Protein AF-0000000085121914 (afdb_homodimer)

Solvent-accessible surface area (backbone atoms only — not comparable to full-atom values): 14070 Å² total; per-residue (Å²): 110,57,73,64,57,52,55,42,48,53,48,39,57,72,71,47,41,54,69,49,78,53,89,42,35,40,34,46,55,70,92,31,43,38,36,38,38,76,53,96,92,26,38,31,42,33,31,41,25,73,42,81,27,48,84,48,43,57,88,44,39,66,60,48,35,48,44,48,36,57,42,38,53,55,57,24,54,39,69,50,50,63,48,77,46,70,44,59,88,44,72,73,55,22,27,42,35,42,29,31,45,32,96,41,62,68,56,47,41,51,43,48,47,56,41,52,65,55,39,43,78,79,48,53,50,77,72,74,72,76,122,109,57,72,65,56,52,55,42,48,53,48,39,57,71,70,46,42,54,69,49,78,54,89,42,34,41,34,45,55,71,90,32,42,37,37,39,38,76,52,95,92,26,36,32,41,35,32,42,27,73,42,81,27,48,86,47,44,59,88,44,38,67,59,48,34,48,45,46,37,54,43,37,53,55,56,24,53,38,70,49,52,63,47,78,45,69,43,60,87,45,70,74,55,22,27,40,36,42,28,31,42,33,94,42,62,68,57,46,41,52,44,48,46,58,39,52,66,56,40,44,79,76,47,51,47,76,76,64,79,74,122

Secondary structure (DSSP, 8-state):
--HHHHHHHHHHHHHT-EEEESSSEEEEETTEEEEEEEETTEEEEEEEEEPP-TT--GGGHHHHHHHHHHHHHHHHHS-SEEEEEEE-SSTTS-EEEEEEEES-HHHHHHHHHHHHHHHTTTS--------/--HHHHHHHHHHHHHT-EEEESSSEEEEETTEEEEEEEETTEEEEEEEEEPP-TT--GGGHHHHHHHHHHHHHHHHHS-SEEEEEEE-SSTTS-EEEEEEEES-HHHHHHHHHHHHHHHTTTS---S----

Radius of gyration: 20.47 Å; Cα contacts (8 Å, |Δi|>4): 492; chains: 2; bounding box: 42×64×43 Å

Sequence (262 aa):
MSAWLKKLRDVVEEVGYSYEAEETMRIHIGDIIVEVGVEDGKYAVTVSVPLPGSGATDEEVDYYARLYEQGLRVLLGLGGDVKYEVDTSLPDYPSLHMTRLYDDADKLVEDMSRLLRKLVEVIPPSGGVEGMSAWLKKLRDVVEEVGYSYEAEETMRIHIGDIIVEVGVEDGKYAVTVSVPLPGSGATDEEVDYYARLYEQGLRVLLGLGGDVKYEVDTSLPDYPSLHMTRLYDDADKLVEDMSRLLRKLVEVIPPSGGVEG

Organism: Pyrolobus fumarii (strain DSM 11204 / 1A) (NCBI:txid694429)

pLDDT: mean 93.98, std 11.2, range [24.31, 98.75]

Structure (mmCIF, N/CA/C/O backbone):
data_AF-0000000085121914-model_v1
#
loop_
_entity.id
_entity.type
_entity.pdbx_description
1 polymer 'Uncharacterized protein'
#
loop_
_atom_site.group_PDB
_atom_site.id
_atom_site.type_symbol
_atom_site.label_atom_id
_atom_site.label_alt_id
_atom_site.label_comp_id
_atom_site.label_asym_id
_atom_site.label_entity_id
_atom_site.label_seq_id
_atom_site.pdbx_PDB_ins_code
_atom_site.Cartn_x
_atom_site.Cartn_y
_atom_site.Cartn_z
_atom_site.occupancy
_atom_site.B_iso_or_equiv
_atom_site.auth_seq_id
_atom_site.auth_comp_id
_atom_site.auth_asym_id
_atom_site.auth_atom_id
_atom_site.pdbx_PDB_model_num
ATOM 1 N N . MET A 1 1 ? -12.805 23.797 17.703 1 88.75 1 MET A N 1
ATOM 2 C CA . MET A 1 1 ? -11.531 23.547 17.031 1 88.75 1 MET A CA 1
ATOM 3 C C . MET A 1 1 ? -10.375 24.141 17.828 1 88.75 1 MET A C 1
ATOM 5 O O . MET A 1 1 ? -10.469 25.266 18.312 1 88.75 1 MET A O 1
ATOM 9 N N . SER A 1 2 ? -9.32 23.281 18.016 1 93.12 2 SER A N 1
ATOM 10 C CA . SER A 1 2 ? -8.156 23.719 18.797 1 93.12 2 SER A CA 1
ATOM 11 C C . SER A 1 2 ? -7.355 24.766 18.031 1 93.12 2 SER A C 1
ATOM 13 O O . SER A 1 2 ? -7.531 24.953 16.828 1 93.12 2 SER A O 1
ATOM 15 N N . ALA A 1 3 ? -6.52 25.484 18.734 1 95.25 3 ALA A N 1
ATOM 16 C CA . ALA A 1 3 ? -5.75 26.578 18.141 1 95.25 3 ALA A CA 1
ATOM 17 C C . ALA A 1 3 ? -4.809 26.062 17.062 1 95.25 3 ALA A C 1
ATOM 19 O O . ALA A 1 3 ? -4.645 26.703 16.016 1 95.25 3 ALA A O 1
ATOM 20 N N . TRP A 1 4 ? -4.18 24.938 17.359 1 96.06 4 TRP A N 1
ATOM 21 C CA . TRP A 1 4 ? -3.223 24.422 16.391 1 96.06 4 TRP A CA 1
ATOM 22 C C . TRP A 1 4 ? -3.932 23.938 15.125 1 96.06 4 TRP A C 1
ATOM 24 O O . TRP A 1 4 ? -3.434 24.125 14.016 1 96.06 4 TRP A O 1
ATOM 34 N N . LEU A 1 5 ? -5.145 23.359 15.133 1 97.06 5 LEU A N 1
ATOM 35 C CA . LEU A 1 5 ? -5.922 22.953 13.977 1 97.06 5 LEU A CA 1
ATOM 36 C C . LEU A 1 5 ? -6.355 24.156 13.148 1 97.06 5 LEU A C 1
ATOM 38 O O . LEU A 1 5 ? -6.438 24.094 11.922 1 97.06 5 LEU A O 1
ATOM 42 N N . LYS A 1 6 ? -6.68 25.281 13.828 1 96.94 6 LYS A N 1
ATOM 43 C CA . LYS A 1 6 ? -7.031 26.5 13.133 1 96.94 6 LYS A CA 1
ATOM 44 C C . LYS A 1 6 ? -5.867 27 12.281 1 96.94 6 LYS A C 1
ATOM 46 O O . LYS A 1 6 ? -6.062 27.453 11.148 1 96.94 6 LYS A O 1
ATOM 51 N N . LYS A 1 7 ? -4.66 26.922 12.883 1 97.38 7 LYS A N 1
ATOM 52 C CA . LYS A 1 7 ? -3.471 27.297 12.125 1 97.38 7 LYS A CA 1
ATOM 53 C C . LYS A 1 7 ? -3.326 26.438 10.867 1 97.38 7 LYS A C 1
ATOM 55 O O . LYS A 1 7 ? -3.014 26.953 9.797 1 97.38 7 LYS A O 1
ATOM 60 N N . LEU A 1 8 ? -3.508 25.141 11.023 1 97.81 8 LEU A N 1
ATOM 61 C CA . LEU A 1 8 ? -3.41 24.25 9.875 1 97.81 8 LEU A CA 1
ATOM 62 C C . LEU A 1 8 ? -4.488 24.547 8.844 1 97.81 8 LEU A C 1
ATOM 64 O O . LEU A 1 8 ? -4.227 24.531 7.645 1 97.81 8 LEU A O 1
ATOM 68 N N . ARG A 1 9 ? -5.703 24.797 9.297 1 97.44 9 ARG A N 1
ATOM 69 C CA . ARG A 1 9 ? -6.809 25.156 8.422 1 97.44 9 ARG A CA 1
ATOM 70 C C . ARG A 1 9 ? -6.441 26.344 7.543 1 97.44 9 ARG A C 1
ATOM 72 O O . ARG A 1 9 ? -6.719 26.359 6.34 1 97.44 9 ARG A O 1
ATOM 79 N N . ASP A 1 10 ? -5.828 27.359 8.086 1 97.38 10 ASP A N 1
ATOM 80 C CA . ASP A 1 10 ? -5.426 28.547 7.344 1 97.38 10 ASP A CA 1
ATOM 81 C C . ASP A 1 10 ? -4.477 28.188 6.203 1 97.38 10 ASP A C 1
ATOM 83 O O . ASP A 1 10 ? -4.566 28.734 5.109 1 97.38 10 ASP A O 1
ATOM 87 N N . VAL A 1 11 ? -3.57 27.25 6.488 1 97.5 11 VAL A N 1
ATOM 88 C CA . VAL A 1 11 ? -2.615 26.812 5.477 1 97.5 11 VAL A CA 1
ATOM 89 C C . VAL A 1 11 ? -3.346 26.047 4.371 1 97.5 11 VAL A C 1
ATOM 91 O O . VAL A 1 11 ? -3.078 26.25 3.186 1 97.5 11 VAL A O 1
ATOM 94 N N . VAL A 1 12 ? -4.281 25.125 4.762 1 97.94 12 VAL A N 1
ATOM 95 C CA . VAL A 1 12 ? -5.039 24.328 3.803 1 97.94 12 VAL A CA 1
ATOM 96 C C . VAL A 1 12 ? -5.852 25.25 2.895 1 97.94 12 VAL A C 1
ATOM 98 O O . VAL A 1 12 ? -5.91 25.031 1.681 1 97.94 12 VAL A O 1
ATOM 101 N N . GLU A 1 13 ? -6.422 26.312 3.449 1 96.56 13 GLU A N 1
ATOM 102 C CA . GLU A 1 13 ? -7.191 27.297 2.689 1 96.56 13 GLU A CA 1
ATOM 103 C C . GLU A 1 13 ? -6.293 28.078 1.735 1 96.56 13 GLU A C 1
ATOM 105 O O . GLU A 1 13 ? -6.668 28.328 0.589 1 96.56 13 GLU A O 1
ATOM 110 N N . GLU A 1 14 ? -5.184 28.438 2.236 1 96.69 14 GLU A N 1
ATOM 111 C CA . GLU A 1 14 ? -4.223 29.172 1.432 1 96.69 14 GLU A CA 1
ATOM 112 C C . GLU A 1 14 ? -3.828 28.391 0.18 1 96.69 14 GLU A C 1
ATOM 114 O O . GLU A 1 14 ? -3.777 28.953 -0.916 1 96.69 14 GLU A O 1
ATOM 119 N N . VAL A 1 15 ? -3.568 27.094 0.344 1 96.62 15 VAL A N 1
ATOM 120 C CA . VAL A 1 15 ? -3.035 26.312 -0.769 1 96.62 15 VAL A CA 1
ATOM 121 C C . VAL A 1 15 ? -4.184 25.797 -1.631 1 96.62 15 VAL A C 1
ATOM 123 O O . VAL A 1 15 ? -3.971 25.359 -2.768 1 96.62 15 VAL A O 1
ATOM 126 N N . GLY A 1 16 ? -5.449 25.656 -1.107 1 96.56 16 GLY A N 1
ATOM 127 C CA . GLY A 1 16 ? -6.625 25.469 -1.943 1 96.56 16 GLY A CA 1
ATOM 128 C C . GLY A 1 16 ? -7.164 24.047 -1.892 1 96.56 16 GLY A C 1
ATOM 129 O O . GLY A 1 16 ? -8 23.672 -2.713 1 96.56 16 GLY A O 1
ATOM 130 N N . TYR A 1 17 ? -6.699 23.25 -0.971 1 97.25 17 TYR A N 1
ATOM 131 C CA . TYR A 1 17 ? -7.266 21.906 -0.823 1 97.25 17 TYR A CA 1
ATOM 132 C C . TYR A 1 17 ? -8.609 21.969 -0.114 1 97.25 17 TYR A C 1
ATOM 134 O O . TYR A 1 17 ? -8.836 22.828 0.739 1 97.25 17 TYR A O 1
ATOM 142 N N . SER A 1 18 ? -9.461 21.047 -0.523 1 97.06 18 SER A N 1
ATOM 143 C CA . SER A 1 18 ? -10.727 20.891 0.182 1 97.06 18 SER A CA 1
ATOM 144 C C . SER A 1 18 ? -10.531 20.203 1.527 1 97.06 18 SER A C 1
ATOM 146 O O . SER A 1 18 ? -9.656 19.344 1.668 1 97.06 18 SER A O 1
ATOM 148 N N . TYR A 1 19 ? -11.375 20.594 2.498 1 97.19 19 TYR A N 1
ATOM 149 C CA . TYR A 1 19 ? -11.242 19.984 3.818 1 97.19 19 TYR A CA 1
ATOM 150 C C . TYR A 1 19 ? -12.562 20.047 4.586 1 97.19 19 TYR A C 1
ATOM 152 O O . TYR A 1 19 ? -13.469 20.781 4.203 1 97.19 19 TYR A O 1
ATOM 160 N N . GLU A 1 20 ? -12.68 19.219 5.496 1 96.88 20 GLU A N 1
ATOM 161 C CA . GLU A 1 20 ? -13.68 19.25 6.559 1 96.88 20 GLU A CA 1
ATOM 162 C C . GLU A 1 20 ? -13.023 19.297 7.934 1 96.88 20 GLU A C 1
ATOM 164 O O . GLU A 1 20 ? -12.109 18.516 8.219 1 96.88 20 GLU A O 1
ATOM 169 N N . ALA A 1 21 ? -13.453 20.281 8.773 1 92.31 21 ALA A N 1
ATOM 170 C CA . ALA A 1 21 ? -12.773 20.469 10.055 1 92.31 21 ALA A CA 1
ATOM 171 C C . ALA A 1 21 ? -13.773 20.625 11.195 1 92.31 21 ALA A C 1
ATOM 173 O O . ALA A 1 21 ? -14.734 21.391 11.078 1 92.31 21 ALA A O 1
ATOM 174 N N . GLU A 1 22 ? -13.633 19.828 12.219 1 92 22 GLU A N 1
ATOM 175 C CA . GLU A 1 22 ? -14.281 19.938 13.523 1 92 22 GLU A CA 1
ATOM 176 C C . GLU A 1 22 ? -13.305 19.641 14.656 1 92 22 GLU A C 1
ATOM 178 O O . GLU A 1 22 ? -12.289 20.328 14.805 1 92 22 GLU A O 1
ATOM 183 N N . GLU A 1 23 ? -13.445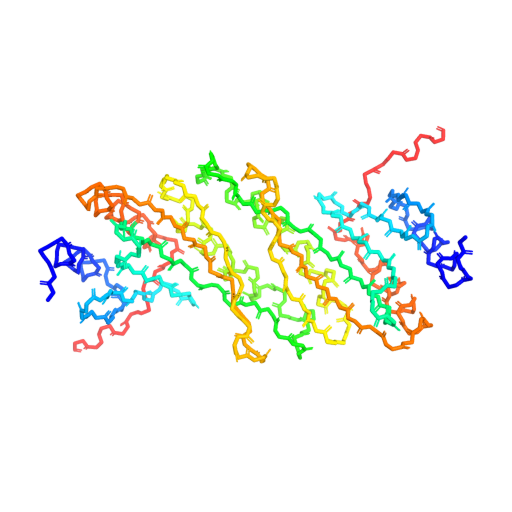 18.484 15.289 1 91.5 23 GLU A N 1
ATOM 184 C CA . GLU A 1 23 ? -12.453 18.094 16.281 1 91.5 23 GLU A CA 1
ATOM 185 C C . GLU A 1 23 ? -11.211 17.5 15.609 1 91.5 23 GLU A C 1
ATOM 187 O O . GLU A 1 23 ? -10.117 17.516 16.188 1 91.5 23 GLU A O 1
ATOM 192 N N . THR A 1 24 ? -11.398 16.984 14.461 1 95.5 24 THR A N 1
ATOM 193 C CA . THR A 1 24 ? -10.352 16.547 13.539 1 95.5 24 THR A CA 1
ATOM 194 C C . THR A 1 24 ? -10.508 17.219 12.188 1 95.5 24 THR A C 1
ATOM 196 O O . THR A 1 24 ? -11.539 17.844 11.898 1 95.5 24 THR A O 1
ATOM 199 N N . MET A 1 25 ? -9.422 17.25 11.445 1 97.69 25 MET A N 1
ATOM 200 C CA . MET A 1 25 ? -9.484 17.812 10.102 1 97.69 25 MET A CA 1
ATOM 201 C C . MET A 1 25 ? -9.227 16.734 9.055 1 97.69 25 MET A C 1
ATOM 203 O O . MET A 1 25 ? -8.281 15.945 9.18 1 97.69 25 MET A O 1
ATOM 207 N N . ARG A 1 26 ? -10.125 16.625 8.078 1 98.12 26 ARG A N 1
ATOM 208 C CA . ARG A 1 26 ? -9.969 15.75 6.922 1 98.12 26 ARG A CA 1
ATOM 209 C C . ARG A 1 26 ? -9.672 16.562 5.664 1 98.12 26 ARG A C 1
ATOM 211 O O . ARG A 1 26 ? -10.477 17.406 5.258 1 98.12 26 ARG A O 1
ATOM 218 N N . ILE A 1 27 ? -8.5 16.359 5.105 1 98.12 27 ILE A N 1
ATOM 219 C CA . ILE A 1 27 ? -8.047 17.109 3.932 1 98.12 27 ILE A CA 1
ATOM 220 C C . ILE A 1 27 ? -8.07 16.188 2.707 1 98.12 27 ILE A C 1
ATOM 222 O O . ILE A 1 27 ? -7.566 15.07 2.748 1 98.12 27 ILE A O 1
ATOM 226 N N . HIS A 1 28 ? -8.672 16.594 1.605 1 97.56 28 HIS A N 1
ATOM 227 C CA . HIS A 1 28 ? -8.656 15.875 0.338 1 97.56 28 HIS A CA 1
ATOM 228 C C . HIS A 1 28 ? -7.441 16.25 -0.499 1 97.56 28 HIS A C 1
ATOM 230 O O . HIS A 1 28 ? -7.332 17.391 -0.954 1 97.56 28 HIS A O 1
ATOM 236 N N . ILE A 1 29 ? -6.562 15.375 -0.65 1 96.81 29 ILE A N 1
ATOM 237 C CA . ILE A 1 29 ? -5.375 15.578 -1.475 1 96.81 29 ILE A CA 1
ATOM 238 C C . ILE A 1 29 ? -5.398 14.625 -2.666 1 96.81 29 ILE A C 1
ATOM 240 O O . ILE A 1 29 ? -5.086 13.438 -2.525 1 96.81 29 ILE A O 1
ATOM 244 N N . GLY A 1 30 ? -5.691 15.172 -3.836 1 93.44 30 GLY A N 1
ATOM 245 C CA . GLY A 1 30 ? -5.938 14.258 -4.941 1 93.44 30 GLY A CA 1
ATOM 246 C C . GLY A 1 30 ? -7.039 13.258 -4.656 1 93.44 30 GLY A C 1
ATOM 247 O O . GLY A 1 30 ? -8.148 13.641 -4.285 1 93.44 30 GLY A O 1
ATOM 248 N N . ASP A 1 31 ? -6.742 12.016 -4.672 1 92.25 31 ASP A N 1
ATOM 249 C CA . ASP A 1 31 ? -7.738 10.961 -4.496 1 92.25 31 ASP A CA 1
ATOM 250 C C . ASP A 1 31 ? -7.605 10.305 -3.125 1 92.25 31 ASP A C 1
ATOM 252 O O . ASP A 1 31 ? -8.258 9.297 -2.85 1 92.25 31 ASP A O 1
ATOM 256 N N . ILE A 1 32 ? -6.719 10.922 -2.287 1 96.75 32 ILE A N 1
ATOM 257 C CA . ILE A 1 32 ? -6.547 10.344 -0.959 1 96.75 32 ILE A CA 1
ATOM 258 C C . ILE A 1 32 ? -7.07 11.312 0.099 1 96.75 32 ILE A C 1
ATOM 260 O O . ILE A 1 32 ? -7.316 12.484 -0.194 1 96.75 32 ILE A O 1
ATOM 264 N N . ILE A 1 33 ? -7.238 10.758 1.278 1 97.81 33 ILE A N 1
ATOM 265 C CA . ILE A 1 33 ? -7.699 11.547 2.416 1 97.81 33 ILE A CA 1
ATOM 266 C C . ILE A 1 33 ? -6.621 11.57 3.496 1 97.81 33 ILE A C 1
ATOM 268 O O . ILE A 1 33 ? -6.027 10.539 3.818 1 97.81 33 ILE A O 1
ATOM 272 N N . VAL A 1 34 ? -6.336 12.758 3.984 1 98.62 34 VAL A N 1
ATOM 273 C CA . VAL A 1 34 ? -5.418 12.953 5.102 1 98.62 34 VAL A CA 1
ATOM 274 C C . VAL A 1 34 ? -6.176 13.484 6.312 1 98.62 34 VAL A C 1
ATOM 276 O O . VAL A 1 34 ? -6.816 14.539 6.242 1 98.62 34 VAL A O 1
ATOM 279 N N . GLU A 1 35 ? -6.133 12.742 7.34 1 98.44 35 GLU A N 1
ATOM 280 C CA . GLU A 1 35 ? -6.805 13.141 8.578 1 98.44 35 GLU A CA 1
ATOM 281 C C . GLU A 1 35 ? -5.793 13.586 9.633 1 98.44 35 GLU A C 1
ATOM 283 O O . GLU A 1 35 ? -4.797 12.898 9.867 1 98.44 35 GLU A O 1
ATOM 288 N N . VAL A 1 36 ? -6.062 14.703 10.203 1 98.44 36 VAL A N 1
ATOM 289 C CA . VAL A 1 36 ? -5.184 15.266 11.219 1 98.44 36 VAL A CA 1
ATOM 290 C C . VAL A 1 36 ? -5.953 15.438 12.531 1 98.44 36 VAL A C 1
ATOM 292 O O . VAL A 1 36 ? -7.043 16.016 12.547 1 98.44 36 VAL A O 1
ATOM 295 N N . GLY A 1 37 ? -5.422 14.883 13.562 1 97.5 37 GLY A N 1
ATOM 296 C CA . GLY A 1 37 ? -6.074 14.992 14.859 1 97.5 37 GLY A CA 1
ATOM 297 C C . GLY A 1 37 ? -5.23 14.453 16 1 97.5 37 GLY A C 1
ATOM 298 O O . GLY A 1 37 ? -4 14.484 15.938 1 97.5 37 GLY A O 1
ATOM 299 N N . VAL A 1 38 ? -5.879 14.148 17.062 1 96.88 38 VAL A N 1
ATOM 300 C CA . VAL A 1 38 ? -5.223 13.586 18.25 1 96.88 38 VAL A CA 1
ATOM 301 C C . VAL A 1 38 ? -5.605 12.117 18.406 1 96.88 38 VAL A C 1
ATOM 303 O O . VAL A 1 38 ? -6.785 11.758 18.312 1 96.88 38 VAL A O 1
ATOM 306 N N . GLU A 1 39 ? -4.613 11.281 18.484 1 92.44 39 GLU A N 1
ATOM 307 C CA . GLU A 1 39 ? -4.801 9.852 18.719 1 92.44 39 GLU A CA 1
ATOM 308 C C . GLU A 1 39 ? -3.967 9.375 19.906 1 92.44 39 GLU A C 1
ATOM 310 O O . GLU A 1 39 ? -2.74 9.5 19.891 1 92.44 39 GLU A O 1
ATOM 315 N N . ASP A 1 40 ? -4.637 8.828 20.938 1 91.44 40 ASP A N 1
ATOM 316 C CA . ASP A 1 40 ? -3.986 8.273 22.125 1 91.44 40 ASP A CA 1
ATOM 317 C C . ASP A 1 40 ? -3.016 9.273 22.734 1 91.44 40 ASP A C 1
ATOM 319 O O . ASP A 1 40 ? -1.868 8.93 23.031 1 91.44 40 ASP A O 1
ATOM 323 N N . GLY A 1 41 ? -3.389 10.516 22.797 1 92.69 41 GLY A N 1
ATOM 324 C CA . GLY A 1 41 ? -2.629 11.555 23.469 1 92.69 41 GLY A CA 1
ATOM 325 C C . GLY A 1 41 ? -1.548 12.164 22.594 1 92.69 41 GLY A C 1
ATOM 326 O O . GLY A 1 41 ? -0.836 13.078 23.016 1 92.69 41 GLY A O 1
ATOM 327 N N . LYS A 1 42 ? -1.376 11.656 21.406 1 96.12 42 LYS A N 1
ATOM 328 C CA . LYS A 1 42 ? -0.409 12.195 20.453 1 96.12 42 LYS A CA 1
ATOM 329 C C . LYS A 1 42 ? -1.111 12.859 19.281 1 96.12 42 LYS A C 1
ATOM 331 O O . LYS A 1 42 ? -2.305 12.641 19.047 1 96.12 42 LYS A O 1
ATOM 336 N N . TYR A 1 43 ? -0.394 13.734 18.641 1 97.12 43 TYR A N 1
ATOM 337 C CA . TYR A 1 43 ? -0.893 14.312 17.406 1 97.12 43 TYR A CA 1
ATOM 338 C C . TYR A 1 43 ? -0.592 13.398 16.219 1 97.12 43 TYR A C 1
ATOM 340 O O . TYR A 1 43 ? 0.489 12.812 16.141 1 97.12 43 TYR A O 1
ATOM 348 N N . ALA A 1 44 ? -1.6 13.195 15.398 1 97.81 44 ALA A N 1
ATOM 349 C CA . ALA A 1 44 ? -1.491 12.172 14.359 1 97.81 44 ALA A CA 1
ATOM 350 C C . ALA A 1 44 ? -1.888 12.734 13 1 97.81 44 ALA A C 1
ATOM 352 O O . ALA A 1 44 ? -2.852 13.492 12.891 1 97.81 44 ALA A O 1
ATOM 353 N N . VAL A 1 45 ? -1.13 12.43 12.031 1 98.5 45 VAL A N 1
ATOM 354 C CA . VAL A 1 45 ? -1.49 12.594 10.633 1 98.5 45 VAL A CA 1
ATOM 355 C C . VAL A 1 45 ? -1.685 11.227 9.977 1 98.5 45 VAL A C 1
ATOM 357 O O . VAL A 1 45 ? -0.725 10.469 9.812 1 98.5 45 VAL A O 1
ATOM 360 N N . THR A 1 46 ? -2.914 10.906 9.617 1 98.56 46 THR A N 1
ATOM 361 C CA . THR A 1 46 ? -3.23 9.609 9.039 1 98.56 46 THR A CA 1
ATOM 362 C C . THR A 1 46 ? -3.586 9.742 7.562 1 98.56 46 THR A C 1
ATOM 364 O O . THR A 1 46 ? -4.523 10.461 7.211 1 98.56 46 THR A O 1
ATOM 367 N N . VAL A 1 47 ? -2.811 9.125 6.727 1 98.62 47 VAL A N 1
ATOM 368 C CA . VAL A 1 47 ? -3.092 9.039 5.297 1 98.62 47 VAL A CA 1
ATOM 369 C C . VAL A 1 47 ? -3.889 7.77 5 1 98.62 47 VAL A C 1
ATOM 371 O O . VAL A 1 47 ? -3.463 6.668 5.352 1 98.62 47 VAL A O 1
ATOM 374 N N . SER A 1 48 ? -5.02 7.891 4.418 1 98.31 48 SER A N 1
ATOM 375 C CA . SER A 1 48 ? -5.84 6.758 4.008 1 98.31 48 SER A CA 1
ATOM 376 C C . SER A 1 48 ? -5.723 6.508 2.508 1 98.31 48 SER A C 1
ATOM 378 O O . SER A 1 48 ? -6.102 7.359 1.699 1 98.31 48 SER A O 1
ATOM 380 N N . VAL A 1 49 ? -5.215 5.379 2.191 1 98.25 49 VAL A N 1
ATOM 381 C CA . VAL A 1 49 ? -5.02 4.992 0.798 1 98.25 49 VAL A CA 1
ATOM 382 C C . VAL A 1 49 ? -5.93 3.811 0.459 1 98.25 49 VAL A C 1
ATOM 384 O O . VAL A 1 49 ? -5.828 2.744 1.071 1 98.25 49 VAL A O 1
ATOM 387 N N . PRO A 1 50 ? -6.828 4.008 -0.52 1 97.75 50 PRO A N 1
ATOM 388 C CA . PRO A 1 50 ? -7.652 2.873 -0.947 1 97.75 50 PRO A CA 1
ATOM 389 C C . PRO A 1 50 ? -6.816 1.716 -1.493 1 97.75 50 PRO A C 1
ATOM 391 O O . PRO A 1 50 ? -5.844 1.938 -2.217 1 97.75 50 PRO A O 1
ATOM 394 N N . LEU A 1 51 ? -7.152 0.558 -1.068 1 97.94 51 LEU A N 1
ATOM 395 C CA . LEU A 1 51 ? -6.578 -0.681 -1.582 1 97.94 51 LEU A CA 1
ATOM 396 C C . LEU A 1 51 ? -7.547 -1.374 -2.535 1 97.94 51 LEU A C 1
ATOM 398 O O . LEU A 1 51 ? -8.758 -1.158 -2.463 1 97.94 51 LEU A O 1
ATOM 402 N N . PRO A 1 52 ? -7.012 -2.189 -3.443 1 97.06 52 PRO A N 1
ATOM 403 C CA . PRO A 1 52 ? -7.91 -2.916 -4.344 1 97.06 52 PRO A CA 1
ATOM 404 C C . PRO A 1 52 ? -8.844 -3.875 -3.605 1 97.06 52 PRO A C 1
ATOM 406 O O . PRO A 1 52 ? -8.406 -4.578 -2.689 1 97.06 52 PRO A O 1
ATOM 409 N N . GLY A 1 53 ? -10.102 -3.783 -3.996 1 95.38 53 GLY A N 1
ATOM 410 C CA . GLY A 1 53 ? -11.023 -4.809 -3.535 1 95.38 53 GLY A CA 1
ATOM 411 C C . GLY A 1 53 ? -10.961 -6.082 -4.355 1 95.38 53 GLY A C 1
ATOM 412 O O . GLY A 1 53 ? -10.164 -6.184 -5.289 1 95.38 53 GLY A O 1
ATOM 413 N N . SER A 1 54 ? -11.766 -7.047 -4.051 1 93.19 54 SER A N 1
ATOM 414 C CA . SER A 1 54 ? -11.727 -8.359 -4.688 1 93.19 54 SER A CA 1
ATOM 415 C C . SER A 1 54 ? -12.094 -8.273 -6.164 1 93.19 54 SER A C 1
ATOM 417 O O . SER A 1 54 ? -11.688 -9.117 -6.961 1 93.19 54 SER A O 1
ATOM 419 N N . GLY A 1 55 ? -12.859 -7.242 -6.52 1 93.25 55 GLY A N 1
ATOM 420 C CA . GLY A 1 55 ? -13.297 -7.098 -7.898 1 93.25 55 GLY A CA 1
ATOM 421 C C . GLY A 1 55 ? -12.312 -6.336 -8.758 1 93.25 55 GLY A C 1
ATOM 422 O O . GLY A 1 55 ? -12.5 -6.219 -9.977 1 93.25 55 GLY A O 1
ATOM 423 N N . ALA A 1 56 ? -11.219 -5.863 -8.219 1 94.69 56 ALA A N 1
ATOM 424 C CA . ALA A 1 56 ? -10.242 -5.074 -8.969 1 94.69 56 ALA A CA 1
ATOM 425 C C . ALA A 1 56 ? -9.453 -5.953 -9.93 1 94.69 56 ALA A C 1
ATOM 427 O O . ALA A 1 56 ? -9.188 -7.121 -9.641 1 94.69 56 ALA A O 1
ATOM 428 N N . THR A 1 57 ? -9.055 -5.371 -11.102 1 94.62 57 THR A N 1
ATOM 429 C CA . THR A 1 57 ? -8.352 -6.117 -12.133 1 94.62 57 THR A CA 1
ATOM 430 C C . THR A 1 57 ? -7.02 -5.449 -12.469 1 94.62 57 THR A C 1
ATOM 432 O O . THR A 1 57 ? -6.699 -4.387 -11.93 1 94.62 57 THR A O 1
ATOM 435 N N . ASP A 1 58 ? -6.316 -6.102 -13.391 1 94.62 58 ASP A N 1
ATOM 436 C CA . ASP A 1 58 ? -5 -5.598 -13.773 1 94.62 58 ASP A CA 1
ATOM 437 C C . ASP A 1 58 ? -5.117 -4.262 -14.508 1 94.62 58 ASP A C 1
ATOM 439 O O . ASP A 1 58 ? -4.145 -3.508 -14.594 1 94.62 58 ASP A O 1
ATOM 443 N N . GLU A 1 59 ? -6.32 -3.889 -14.961 1 96.38 59 GLU A N 1
ATOM 444 C CA . GLU A 1 59 ? -6.531 -2.609 -15.633 1 96.38 59 GLU A CA 1
ATOM 445 C C . GLU A 1 59 ? -6.449 -1.448 -14.641 1 96.38 59 GLU A C 1
ATOM 447 O O . GLU A 1 59 ? -6.301 -0.292 -15.047 1 96.38 59 GLU A O 1
ATOM 452 N N . GLU A 1 60 ? -6.496 -1.807 -13.391 1 97.19 60 GLU A N 1
ATOM 453 C CA . GLU A 1 60 ? -6.578 -0.763 -12.375 1 97.19 60 GLU A CA 1
ATOM 454 C C . GLU A 1 60 ? -5.246 -0.589 -11.648 1 97.19 60 GLU A C 1
ATOM 456 O O . GLU A 1 60 ? -5.148 0.179 -10.695 1 97.19 60 GLU A O 1
ATOM 461 N N . VAL A 1 61 ? -4.18 -1.172 -12.125 1 97.94 61 VAL A N 1
ATOM 462 C CA . VAL A 1 61 ? -2.869 -1.128 -11.484 1 97.94 61 VAL A CA 1
ATOM 463 C C . VAL A 1 61 ? -2.404 0.321 -11.359 1 97.94 61 VAL A C 1
ATOM 465 O O . VAL A 1 61 ? -2.023 0.764 -10.273 1 97.94 61 VAL A O 1
ATOM 468 N N . ASP A 1 62 ? -2.502 1.064 -12.469 1 97.5 62 ASP A N 1
ATOM 469 C CA . ASP A 1 62 ? -2 2.434 -12.477 1 97.5 62 ASP A CA 1
ATOM 470 C C . ASP A 1 62 ? -2.781 3.312 -11.5 1 97.5 62 ASP A C 1
ATOM 472 O O . ASP A 1 62 ? -2.209 4.195 -10.859 1 97.5 62 ASP A O 1
ATOM 476 N N . TYR A 1 63 ? -4.086 3.051 -11.461 1 97.81 63 TYR A N 1
ATOM 477 C CA . TYR A 1 63 ? -4.938 3.824 -10.57 1 97.81 63 TYR A CA 1
ATOM 478 C C . TYR A 1 63 ? -4.516 3.648 -9.117 1 97.81 63 TYR A C 1
ATOM 480 O O . TYR A 1 63 ? -4.215 4.625 -8.422 1 97.81 63 TYR A O 1
ATOM 488 N N . TYR A 1 64 ? -4.367 2.461 -8.633 1 98.19 64 TYR A N 1
ATOM 489 C CA . TYR A 1 64 ? -4.039 2.189 -7.238 1 98.19 64 TYR A CA 1
ATOM 490 C C . TYR A 1 64 ? -2.586 2.539 -6.941 1 98.19 64 TYR A C 1
ATOM 492 O O . TYR A 1 64 ? -2.258 2.969 -5.832 1 98.19 64 TYR A O 1
ATOM 500 N N . ALA A 1 65 ? -1.682 2.377 -7.934 1 98.44 65 ALA A N 1
ATOM 501 C CA . ALA A 1 65 ? -0.287 2.777 -7.762 1 98.44 65 ALA A CA 1
ATOM 502 C C . ALA A 1 65 ? -0.172 4.281 -7.539 1 98.44 65 ALA A C 1
ATOM 504 O O . ALA A 1 65 ? 0.599 4.734 -6.688 1 98.44 65 ALA A O 1
ATOM 505 N N . ARG A 1 66 ? -0.958 4.973 -8.258 1 97.81 66 ARG A N 1
ATOM 506 C CA . ARG A 1 66 ? -0.942 6.426 -8.125 1 97.81 66 ARG A CA 1
ATOM 507 C C . ARG A 1 66 ? -1.452 6.859 -6.758 1 97.81 66 ARG A C 1
ATOM 509 O O . ARG A 1 66 ? -0.897 7.773 -6.145 1 97.81 66 ARG A O 1
ATOM 516 N N . LEU A 1 67 ? -2.518 6.258 -6.328 1 98.25 67 LEU A N 1
ATOM 517 C CA . LEU A 1 67 ? -3.061 6.582 -5.016 1 98.25 67 LEU A CA 1
ATOM 518 C C . LEU A 1 67 ? -2.018 6.352 -3.924 1 98.25 67 LEU A C 1
ATOM 520 O O . LEU A 1 67 ? -1.846 7.191 -3.037 1 98.25 67 LEU A O 1
ATOM 524 N N . TYR A 1 68 ? -1.313 5.23 -4 1 98.75 68 TYR A N 1
ATOM 525 C CA . TYR A 1 68 ? -0.292 4.898 -3.012 1 98.75 68 TYR A CA 1
ATOM 526 C C . TYR A 1 68 ? 0.867 5.887 -3.072 1 98.75 68 TYR A C 1
ATOM 528 O O . TYR A 1 68 ? 1.377 6.316 -2.037 1 98.75 68 TYR A O 1
ATOM 536 N N . GLU A 1 69 ? 1.226 6.238 -4.25 1 98.5 69 GLU A N 1
ATOM 537 C CA . GLU A 1 69 ? 2.303 7.211 -4.406 1 98.5 69 GLU A CA 1
ATOM 538 C C . GLU A 1 69 ? 1.931 8.547 -3.775 1 98.5 69 GLU A C 1
ATOM 540 O O . GLU A 1 69 ? 2.758 9.18 -3.117 1 98.5 69 GLU A O 1
ATOM 545 N N . GLN A 1 70 ? 0.71 8.992 -4.031 1 97.75 70 GLN A N 1
ATOM 546 C CA . GLN A 1 70 ? 0.24 10.227 -3.395 1 97.75 70 GLN A CA 1
ATOM 547 C C . GLN A 1 70 ? 0.334 10.125 -1.875 1 97.75 70 GLN A C 1
ATOM 549 O O . GLN A 1 70 ? 0.804 11.055 -1.218 1 97.75 70 GLN A O 1
ATOM 554 N N . GLY A 1 71 ? -0.102 8.977 -1.356 1 98.62 71 GLY A N 1
ATOM 555 C CA . GLY A 1 71 ? -0.016 8.758 0.079 1 98.62 71 GLY A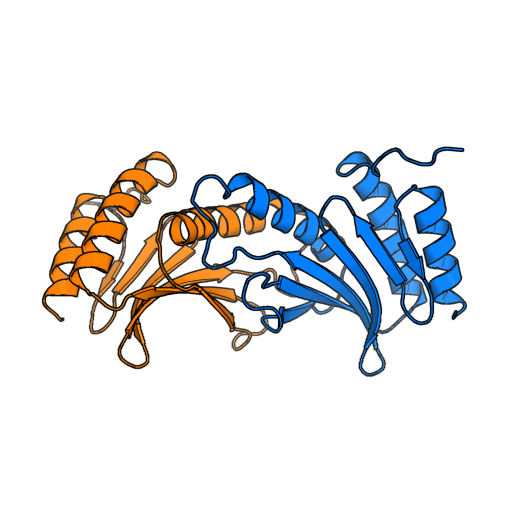 CA 1
ATOM 556 C C . GLY A 1 71 ? 1.407 8.789 0.603 1 98.62 71 GLY A C 1
ATOM 557 O O . GLY A 1 71 ? 1.673 9.367 1.66 1 98.62 71 GLY A O 1
ATOM 558 N N . LEU A 1 72 ? 2.332 8.195 -0.162 1 98.5 72 LEU A N 1
ATOM 559 C CA . LEU A 1 72 ? 3.738 8.156 0.218 1 98.5 72 LEU A CA 1
ATOM 560 C C . LEU A 1 72 ? 4.324 9.562 0.275 1 98.5 72 LEU A C 1
ATOM 562 O O . LEU A 1 72 ? 5.137 9.867 1.15 1 98.5 72 LEU A O 1
ATOM 566 N N . ARG A 1 73 ? 3.916 10.336 -0.669 1 97.94 73 ARG A N 1
ATOM 567 C CA . ARG A 1 73 ? 4.434 11.703 -0.708 1 97.94 73 ARG A CA 1
ATOM 568 C C . ARG A 1 73 ? 4.051 12.469 0.553 1 97.94 73 ARG A C 1
ATOM 570 O O . ARG A 1 73 ? 4.824 13.289 1.043 1 97.94 73 ARG A O 1
ATOM 577 N N . VAL A 1 74 ? 2.854 12.188 1.038 1 98.25 74 VAL A N 1
ATOM 578 C CA . VAL A 1 74 ? 2.434 12.812 2.287 1 98.25 74 VAL A CA 1
ATOM 579 C C . VAL A 1 74 ? 3.201 12.195 3.457 1 98.25 74 VAL A C 1
ATOM 581 O O . VAL A 1 74 ? 3.838 12.914 4.234 1 98.25 74 VAL A O 1
ATOM 584 N N . LEU A 1 75 ? 3.207 10.898 3.525 1 98.31 75 LEU A N 1
ATOM 585 C CA . LEU A 1 75 ? 3.793 10.18 4.652 1 98.31 75 LEU A CA 1
ATOM 586 C C . LEU A 1 75 ? 5.277 10.492 4.785 1 98.31 75 LEU A C 1
ATOM 588 O O . LEU A 1 75 ? 5.746 10.852 5.867 1 98.31 75 LEU A O 1
ATOM 592 N N . LEU A 1 76 ? 5.953 10.422 3.695 1 97.88 76 LEU A N 1
ATOM 593 C CA . LEU A 1 76 ? 7.41 10.5 3.738 1 97.88 76 LEU A CA 1
ATOM 594 C C . LEU A 1 76 ? 7.875 11.953 3.758 1 97.88 76 LEU A C 1
ATOM 596 O O . LEU A 1 76 ? 9.039 12.227 4.047 1 97.88 76 LEU A O 1
ATOM 600 N N . GLY A 1 77 ? 6.953 12.836 3.434 1 97.12 77 GLY A N 1
ATOM 601 C CA . GLY A 1 77 ? 7.25 14.25 3.602 1 97.12 77 GLY A CA 1
ATOM 602 C C . GLY A 1 77 ? 7.223 14.695 5.051 1 97.12 77 GLY A C 1
ATOM 603 O O . GLY A 1 77 ? 7.66 15.805 5.371 1 97.12 77 GLY A O 1
ATOM 604 N N . LEU A 1 78 ? 6.633 13.812 5.801 1 97.06 78 LEU A N 1
ATOM 605 C CA . LEU A 1 78 ? 6.547 14.07 7.234 1 97.06 78 LEU A CA 1
ATOM 606 C C . LEU A 1 78 ? 7.547 13.219 8 1 97.06 78 LEU A C 1
ATOM 608 O O . LEU A 1 78 ? 8.109 12.266 7.453 1 97.06 78 LEU A O 1
ATOM 612 N N . GLY A 1 79 ? 7.844 13.602 9.148 1 87.56 79 GLY A N 1
ATOM 613 C CA . GLY A 1 79 ? 8.742 12.844 10.016 1 87.56 79 GLY A CA 1
ATOM 614 C C . GLY A 1 79 ? 8.023 12.148 11.156 1 87.56 79 GLY A C 1
ATOM 615 O O . GLY A 1 79 ? 6.789 12.133 11.203 1 87.56 79 GLY A O 1
ATOM 616 N N . GLY A 1 80 ? 8.852 11.445 11.922 1 84 80 GLY A N 1
ATOM 617 C CA . GLY A 1 80 ? 8.289 10.82 13.109 1 84 80 GLY A CA 1
ATOM 618 C C . GLY A 1 80 ? 8.039 9.336 12.945 1 84 80 GLY A C 1
ATOM 619 O O . GLY A 1 80 ? 8.352 8.766 11.898 1 84 80 GLY A O 1
ATOM 620 N N . ASP A 1 81 ? 7.488 8.797 14.016 1 91.75 81 ASP A N 1
ATOM 621 C CA . ASP A 1 81 ? 7.152 7.375 14.039 1 91.75 81 ASP A CA 1
ATOM 622 C C . ASP A 1 81 ? 5.961 7.078 13.133 1 91.75 81 ASP A C 1
ATOM 624 O O . ASP A 1 81 ? 5.039 7.891 13.023 1 91.75 81 ASP A O 1
ATOM 628 N N . VAL A 1 82 ? 6.055 5.949 12.5 1 95.38 82 VAL A N 1
ATOM 629 C CA . VAL A 1 82 ? 4.973 5.594 11.586 1 95.38 82 VAL A CA 1
ATOM 630 C C . VAL A 1 82 ? 4.242 4.359 12.109 1 95.38 82 VAL A C 1
ATOM 632 O O . VAL A 1 82 ? 4.859 3.461 12.68 1 95.38 82 VAL A O 1
ATOM 635 N N . LYS A 1 83 ? 2.994 4.363 11.984 1 95.81 83 LYS A N 1
ATOM 636 C CA . LYS A 1 83 ? 2.102 3.246 12.273 1 95.81 83 LYS A CA 1
ATOM 637 C C . LYS A 1 83 ? 1.261 2.879 11.055 1 95.81 83 LYS A C 1
ATOM 639 O O . LYS A 1 83 ? 0.842 3.756 10.297 1 95.81 83 LYS A O 1
ATOM 644 N N . TYR A 1 84 ? 1.029 1.597 10.938 1 97.44 84 TYR A N 1
ATOM 645 C CA . TYR A 1 84 ? 0.22 1.111 9.828 1 97.44 84 TYR A CA 1
ATOM 646 C C . TYR A 1 84 ? -0.971 0.304 10.328 1 97.44 84 TYR A C 1
ATOM 648 O O . TYR A 1 84 ? -0.851 -0.455 11.297 1 97.44 84 TYR A O 1
ATOM 656 N N . GLU A 1 85 ? -2.061 0.479 9.656 1 97.12 85 GLU A N 1
ATOM 657 C CA . GLU A 1 85 ? -3.252 -0.336 9.875 1 97.12 85 GLU A CA 1
ATOM 658 C C . GLU A 1 85 ? -4.035 -0.538 8.586 1 97.12 85 GLU A C 1
ATOM 660 O O . GLU A 1 85 ? -4.09 0.359 7.742 1 97.12 85 GLU A O 1
ATOM 665 N N . VAL A 1 86 ? -4.562 -1.714 8.422 1 98.12 86 VAL A N 1
ATOM 666 C CA . VAL A 1 86 ? -5.484 -1.944 7.316 1 98.12 86 VAL A CA 1
ATOM 667 C C . VAL A 1 86 ? -6.926 -1.903 7.832 1 98.12 86 VAL A C 1
ATOM 669 O O . VAL A 1 86 ? -7.242 -2.508 8.859 1 98.12 86 VAL A O 1
ATOM 672 N N . ASP A 1 87 ? -7.703 -1.138 7.176 1 96.88 87 ASP A N 1
ATOM 673 C CA . ASP A 1 87 ? -9.133 -1.071 7.469 1 96.88 87 ASP A CA 1
ATOM 674 C C . ASP A 1 87 ? -9.938 -1.896 6.465 1 96.88 87 ASP A C 1
ATOM 676 O O . ASP A 1 87 ? -9.984 -1.57 5.277 1 96.88 87 ASP A O 1
ATOM 680 N N . THR A 1 88 ? -10.5 -2.957 6.953 1 94.44 88 THR A N 1
ATOM 681 C CA . THR A 1 88 ? -11.297 -3.832 6.102 1 94.44 88 THR A CA 1
ATOM 682 C C . THR A 1 88 ? -12.758 -3.828 6.547 1 94.44 88 THR A C 1
ATOM 684 O O . THR A 1 88 ? -13.484 -4.801 6.32 1 94.44 88 THR A O 1
ATOM 687 N N . SER A 1 89 ? -13.086 -2.781 7.289 1 93 89 SER A N 1
ATOM 688 C CA . SER A 1 89 ? -14.445 -2.701 7.812 1 93 89 SER A CA 1
ATOM 689 C C . SER A 1 89 ? -15.469 -2.672 6.68 1 93 89 SER A C 1
ATOM 691 O O . SER A 1 89 ? -16.594 -3.148 6.844 1 93 89 SER A O 1
ATOM 693 N N . LEU A 1 90 ? -15.078 -2.07 5.535 1 89.62 90 LEU A N 1
ATOM 694 C CA . LEU A 1 90 ? -15.852 -2.141 4.305 1 89.62 90 LEU A CA 1
ATOM 695 C C . LEU A 1 90 ? -15.219 -3.104 3.312 1 89.62 90 LEU A C 1
ATOM 697 O O . LEU A 1 90 ? -14.234 -2.76 2.65 1 89.62 90 LEU A O 1
ATOM 701 N N . PRO A 1 91 ? -15.773 -4.301 3.232 1 82 91 PRO A N 1
ATOM 702 C CA . PRO A 1 91 ? -15.102 -5.391 2.529 1 82 91 PRO A CA 1
ATOM 703 C C . PRO A 1 91 ? -14.711 -5.023 1.099 1 82 91 PRO A C 1
ATOM 705 O O . PRO A 1 91 ? -13.633 -5.395 0.632 1 82 91 PRO A O 1
ATOM 708 N N . ASP A 1 92 ? -15.5 -4.266 0.326 1 88.81 92 ASP A N 1
ATOM 709 C CA . ASP A 1 92 ? -15.203 -3.965 -1.071 1 88.81 92 ASP A CA 1
ATOM 710 C C . ASP A 1 92 ? -14.359 -2.697 -1.196 1 88.81 92 ASP A C 1
ATOM 712 O O . ASP A 1 92 ? -13.906 -2.352 -2.289 1 88.81 92 ASP A O 1
ATOM 716 N N . TYR A 1 93 ? -14.008 -2.15 0.018 1 93.12 93 TYR A N 1
ATOM 717 C CA . TYR A 1 93 ? -13.281 -0.887 -0.009 1 93.12 93 TYR A CA 1
ATOM 718 C C . TYR A 1 93 ? -12.219 -0.848 1.081 1 93.12 93 TYR A C 1
ATOM 720 O O . TYR A 1 93 ? -12.242 0.026 1.95 1 93.12 93 TYR A O 1
ATOM 728 N N . PRO A 1 94 ? -11.336 -1.833 1.025 1 97.19 94 PRO A N 1
ATOM 729 C CA . PRO A 1 94 ? -10.258 -1.793 2.014 1 97.19 94 PRO A CA 1
ATOM 730 C C . PRO A 1 94 ? -9.359 -0.568 1.856 1 97.19 94 PRO A C 1
ATOM 732 O O . PRO A 1 94 ? -9.281 0.012 0.77 1 97.19 94 PRO A O 1
ATOM 735 N N . SER A 1 95 ? -8.75 -0.155 2.941 1 98 95 SER A N 1
ATOM 736 C CA . SER A 1 95 ? -7.836 0.982 2.912 1 98 95 SER A CA 1
ATOM 737 C C . SER A 1 95 ? -6.629 0.745 3.814 1 98 95 SER A C 1
ATOM 739 O O . SER A 1 95 ? -6.73 0.045 4.824 1 98 95 SER A O 1
ATOM 741 N N . LEU A 1 96 ? -5.531 1.217 3.396 1 98.56 96 LEU A N 1
ATOM 742 C CA . LEU A 1 96 ? -4.328 1.265 4.219 1 98.56 96 LEU A CA 1
ATOM 743 C C . LEU A 1 96 ? -4.203 2.613 4.922 1 98.56 96 LEU A C 1
ATOM 745 O O . LEU A 1 96 ? -4.195 3.66 4.27 1 98.56 96 LEU A O 1
ATOM 749 N N . HIS A 1 97 ? -4.199 2.559 6.242 1 98.44 97 HIS A N 1
ATOM 750 C CA . HIS A 1 97 ? -3.943 3.754 7.039 1 98.44 97 HIS A CA 1
ATOM 751 C C . HIS A 1 97 ? -2.477 3.844 7.441 1 98.44 97 HIS A C 1
ATOM 753 O O . HIS A 1 97 ? -1.946 2.936 8.086 1 98.44 97 HIS A O 1
ATOM 759 N N . MET A 1 98 ? -1.831 4.863 7.023 1 98.31 98 MET A N 1
ATOM 760 C CA . MET A 1 98 ? -0.452 5.176 7.391 1 98.31 98 MET A CA 1
ATOM 761 C C . MET A 1 98 ? -0.39 6.418 8.273 1 98.31 98 MET A C 1
ATOM 763 O O . MET A 1 98 ? -0.775 7.508 7.848 1 98.31 98 MET A O 1
ATOM 767 N N . THR A 1 99 ? 0.094 6.266 9.453 1 97.88 99 THR A N 1
ATOM 768 C CA . THR A 1 99 ? -0.024 7.348 10.422 1 97.88 99 THR A CA 1
ATOM 769 C C . THR A 1 99 ? 1.354 7.809 10.891 1 97.88 99 THR A C 1
ATOM 771 O O . THR A 1 99 ? 2.191 6.984 11.273 1 97.88 99 THR A O 1
ATOM 774 N N . ARG A 1 100 ? 1.624 9.062 10.82 1 97.38 100 ARG A N 1
ATOM 775 C CA . ARG A 1 100 ? 2.746 9.695 11.508 1 97.38 100 ARG A CA 1
ATOM 776 C C . ARG A 1 100 ? 2.314 10.266 12.852 1 97.38 100 ARG A C 1
ATOM 778 O O . ARG A 1 100 ? 1.265 10.906 12.953 1 97.38 100 ARG A O 1
ATOM 785 N N . LEU A 1 101 ? 3.141 10.086 13.844 1 96.94 101 LEU A N 1
ATOM 786 C CA . LEU A 1 101 ? 2.834 10.562 15.188 1 96.94 101 LEU A CA 1
ATOM 787 C C . LEU A 1 101 ? 3.781 11.68 15.602 1 96.94 101 LEU A C 1
ATOM 789 O O . LEU A 1 101 ? 4.977 11.625 15.312 1 96.94 101 LEU A O 1
ATOM 793 N N . TYR A 1 102 ? 3.217 12.688 16.234 1 96.12 102 TYR A N 1
ATOM 794 C CA . TYR A 1 102 ? 3.949 13.844 16.719 1 96.12 102 TYR A CA 1
ATOM 795 C C . TYR A 1 102 ? 3.713 14.047 18.219 1 96.12 102 TYR A C 1
ATOM 797 O O . TYR A 1 102 ? 2.596 13.859 18.703 1 96.12 102 TYR A O 1
ATOM 805 N N . ASP A 1 103 ? 4.742 14.469 18.891 1 95.88 103 ASP A N 1
ATOM 806 C CA . ASP A 1 103 ? 4.613 14.844 20.297 1 95.88 103 ASP A CA 1
ATOM 807 C C . ASP A 1 103 ? 4.223 16.312 20.438 1 95.88 103 ASP A C 1
ATOM 809 O O . ASP A 1 103 ? 3.717 16.734 21.484 1 95.88 103 ASP A O 1
ATOM 813 N N . ASP A 1 104 ? 4.41 17.062 19.375 1 95.69 104 ASP A N 1
ATOM 814 C CA . ASP A 1 104 ? 4.285 18.516 19.406 1 95.69 104 ASP A CA 1
ATOM 815 C C . ASP A 1 104 ? 3.402 19.016 18.266 1 95.69 104 ASP A C 1
ATOM 817 O O . ASP A 1 104 ? 3.705 18.781 17.094 1 95.69 104 ASP A O 1
ATOM 821 N N . ALA A 1 105 ? 2.375 19.719 18.656 1 95.94 105 ALA A N 1
ATOM 822 C CA . ALA A 1 105 ? 1.423 20.219 17.672 1 95.94 105 ALA A CA 1
ATOM 823 C C . ALA A 1 105 ? 2.064 21.266 16.766 1 95.94 105 ALA A C 1
ATOM 825 O O . ALA A 1 105 ? 1.774 21.328 15.57 1 95.94 105 ALA A O 1
ATOM 826 N N . ASP A 1 106 ? 2.889 22.078 17.344 1 97 106 ASP A N 1
ATOM 827 C CA . ASP A 1 106 ? 3.529 23.125 16.562 1 97 106 ASP A CA 1
ATOM 828 C C . ASP A 1 106 ? 4.445 22.531 15.492 1 97 106 ASP A C 1
ATOM 830 O O . ASP A 1 106 ? 4.504 23.016 14.367 1 97 106 ASP A O 1
ATOM 834 N N . LYS A 1 107 ? 5.121 21.469 15.914 1 97.38 107 LYS A N 1
ATOM 835 C CA . LYS A 1 107 ? 5.984 20.781 14.961 1 97.38 107 LYS A CA 1
ATOM 836 C C . LYS A 1 107 ? 5.164 20.141 13.844 1 97.38 107 LYS A C 1
ATOM 838 O O . LYS A 1 107 ? 5.543 20.219 12.672 1 97.38 107 LYS A O 1
ATOM 843 N N . LEU A 1 108 ? 4.066 19.516 14.203 1 97.44 108 LEU A N 1
ATOM 844 C CA . LEU A 1 108 ? 3.188 18.938 13.195 1 97.44 108 LEU A CA 1
ATOM 845 C C . LEU A 1 108 ? 2.699 19.984 12.211 1 97.44 108 LEU A C 1
ATOM 847 O O . LEU A 1 108 ? 2.754 19.781 11 1 97.44 108 LEU A O 1
ATOM 851 N N . VAL A 1 109 ? 2.248 21.125 12.688 1 97.88 109 VAL A N 1
ATOM 852 C CA . VAL A 1 109 ? 1.71 22.188 11.844 1 97.88 109 VAL A CA 1
ATOM 853 C C . VAL A 1 109 ? 2.805 22.703 10.922 1 97.88 109 VAL A C 1
ATOM 855 O O . VAL A 1 109 ? 2.562 22.953 9.734 1 97.88 109 VAL A O 1
ATOM 858 N N . GLU A 1 110 ? 3.998 22.891 11.461 1 98 110 GLU A N 1
ATOM 859 C CA . GLU A 1 110 ? 5.121 23.359 10.664 1 98 110 GLU A CA 1
ATOM 860 C C . GLU A 1 110 ? 5.438 22.391 9.523 1 98 110 GLU A C 1
ATOM 862 O O . GLU A 1 110 ? 5.574 22.812 8.375 1 98 110 GLU A O 1
ATOM 867 N N . ASP A 1 111 ? 5.539 21.125 9.891 1 97.56 111 ASP A N 1
ATOM 868 C CA . ASP A 1 111 ? 5.875 20.109 8.891 1 97.56 111 ASP A CA 1
ATOM 869 C C . ASP A 1 111 ? 4.77 19.984 7.848 1 97.56 111 ASP A C 1
ATOM 871 O O . ASP A 1 111 ? 5.047 19.906 6.648 1 97.56 111 ASP A O 1
ATOM 875 N N . MET A 1 112 ? 3.506 20.016 8.25 1 98.31 112 MET A N 1
ATOM 876 C CA . MET A 1 112 ? 2.369 19.922 7.336 1 98.31 112 MET A CA 1
ATOM 877 C C . MET A 1 112 ? 2.301 21.141 6.43 1 98.31 112 MET A C 1
ATOM 879 O O . MET A 1 112 ? 2.006 21.031 5.238 1 98.31 112 MET A O 1
ATOM 883 N N . SER A 1 113 ? 2.582 22.281 7 1 98.31 113 SER A N 1
ATOM 884 C CA . SER A 1 113 ? 2.572 23.5 6.215 1 98.31 113 SER A CA 1
ATOM 885 C C . SER A 1 113 ? 3.586 23.438 5.078 1 98.31 113 SER A C 1
ATOM 887 O O . SER A 1 113 ? 3.256 23.75 3.93 1 98.31 113 SER A O 1
ATOM 889 N N . ARG A 1 114 ? 4.781 23.078 5.496 1 97.88 114 ARG A N 1
ATOM 890 C CA . ARG A 1 114 ? 5.832 22.938 4.492 1 97.88 114 ARG A CA 1
ATOM 891 C C . ARG A 1 114 ? 5.445 21.906 3.438 1 97.88 114 ARG A C 1
ATOM 893 O O . ARG A 1 114 ? 5.598 22.156 2.238 1 97.88 114 ARG A O 1
ATOM 900 N N . LEU A 1 115 ? 4.938 20.797 3.852 1 98 115 LEU A N 1
ATOM 901 C CA . LEU A 1 115 ? 4.574 19.703 2.965 1 98 115 LEU A CA 1
ATOM 902 C C . LEU A 1 115 ? 3.467 20.109 2.006 1 98 115 LEU A C 1
ATOM 904 O O . LEU A 1 115 ? 3.568 19.891 0.796 1 98 115 LEU A O 1
ATOM 908 N N . LEU A 1 116 ? 2.41 20.75 2.523 1 98.12 116 LEU A N 1
ATOM 909 C CA . LEU A 1 116 ? 1.259 21.125 1.709 1 98.12 116 LEU A CA 1
ATOM 910 C C . LEU A 1 116 ? 1.66 22.109 0.62 1 98.12 116 LEU A C 1
ATOM 912 O O . LEU A 1 116 ? 1.219 21.984 -0.525 1 98.12 116 LEU A O 1
ATOM 916 N N . ARG A 1 117 ? 2.51 23 0.913 1 97.19 117 ARG A N 1
ATOM 917 C CA . ARG A 1 117 ? 2.957 23.984 -0.056 1 97.19 117 ARG A CA 1
ATOM 918 C C . ARG A 1 117 ? 3.785 23.344 -1.161 1 97.19 117 ARG A C 1
ATOM 920 O O . ARG A 1 117 ? 3.766 23.797 -2.307 1 97.19 117 ARG A O 1
ATOM 927 N N . LYS A 1 118 ? 4.48 22.281 -0.795 1 96.25 118 LYS A N 1
ATOM 928 C CA . LYS A 1 118 ? 5.242 21.547 -1.802 1 96.25 118 LYS A CA 1
ATOM 929 C C . LYS A 1 118 ? 4.324 20.656 -2.639 1 96.25 118 LYS A C 1
ATOM 931 O O . LYS A 1 118 ? 4.508 20.531 -3.852 1 96.25 118 LYS A O 1
ATOM 936 N N . LEU A 1 119 ? 3.344 20.078 -1.994 1 96.88 119 LEU A N 1
ATOM 937 C CA . LEU A 1 119 ? 2.48 19.078 -2.615 1 96.88 119 LEU A CA 1
ATOM 938 C C . LEU A 1 119 ? 1.622 19.703 -3.707 1 96.88 119 LEU A C 1
ATOM 940 O O . LEU A 1 119 ? 1.274 19.031 -4.688 1 96.88 119 LEU A O 1
ATOM 944 N N . VAL A 1 120 ? 1.326 20.969 -3.617 1 96.12 120 VAL A N 1
ATOM 945 C CA . VAL A 1 120 ? 0.442 21.625 -4.566 1 96.12 120 VAL A CA 1
ATOM 946 C C . VAL A 1 120 ? 1.079 21.625 -5.953 1 96.12 120 VAL A C 1
ATOM 948 O O . VAL A 1 120 ? 0.375 21.641 -6.965 1 96.12 120 VAL A O 1
ATOM 951 N N . GLU A 1 121 ? 2.393 21.594 -5.961 1 93.62 121 GLU A N 1
ATOM 952 C CA . GLU A 1 121 ? 3.113 21.625 -7.23 1 93.62 121 GLU A CA 1
ATOM 953 C C . GLU A 1 121 ? 2.986 20.281 -7.961 1 93.62 121 GLU A C 1
ATOM 955 O O . GLU A 1 121 ? 3.092 20.234 -9.188 1 93.62 121 GLU A O 1
ATOM 960 N N . VAL A 1 122 ? 2.723 19.219 -7.191 1 93.38 122 VAL A N 1
ATOM 961 C CA . VAL A 1 122 ? 2.756 17.875 -7.785 1 93.38 122 VAL A CA 1
ATOM 962 C C . VAL A 1 122 ? 1.349 17.281 -7.797 1 93.38 122 VAL A C 1
ATOM 964 O O . VAL A 1 122 ? 1.015 16.484 -8.672 1 93.38 122 VAL A O 1
ATOM 967 N N . ILE A 1 123 ? 0.53 17.672 -6.801 1 95.38 123 ILE A N 1
ATOM 968 C CA . ILE A 1 123 ? -0.865 17.25 -6.703 1 95.38 123 ILE A CA 1
ATOM 969 C C . ILE A 1 123 ? -1.76 18.484 -6.539 1 95.38 123 ILE A C 1
ATOM 971 O O . ILE A 1 123 ? -2.182 18.812 -5.426 1 95.38 123 ILE A O 1
ATOM 975 N N . PRO A 1 124 ? -2.074 19.078 -7.598 1 94.69 124 PRO A N 1
ATOM 976 C CA . PRO A 1 124 ? -2.842 20.328 -7.492 1 94.69 124 PRO A CA 1
ATOM 977 C C . PRO A 1 124 ? -4.254 20.109 -6.957 1 94.69 124 PRO A C 1
ATOM 979 O O . PRO A 1 124 ? -4.848 19.047 -7.188 1 94.69 124 PRO A O 1
ATOM 982 N N . PRO A 1 125 ? -4.73 21.078 -6.191 1 93.69 125 PRO A N 1
ATOM 983 C CA . PRO A 1 125 ? -6.117 20.969 -5.734 1 93.69 125 PRO A CA 1
ATOM 984 C C . PRO A 1 125 ? -7.121 20.984 -6.887 1 93.69 125 PRO A C 1
ATOM 986 O O . PRO A 1 125 ? -6.824 21.531 -7.957 1 93.69 125 PRO A O 1
ATOM 989 N N . SER A 1 126 ? -8.148 20.234 -6.789 1 82 126 SER A N 1
ATOM 990 C CA . SER A 1 126 ? -9.188 20.219 -7.816 1 82 126 SER A CA 1
ATOM 991 C C . SER A 1 126 ? -9.875 21.578 -7.918 1 82 126 SER A C 1
ATOM 993 O O . SER A 1 126 ? -10 22.297 -6.922 1 82 126 SER A O 1
ATOM 995 N N . GLY A 1 127 ? -9.602 22.672 -8.781 1 61.78 127 GLY A N 1
ATOM 996 C CA . GLY A 1 127 ? -10.125 24 -9.047 1 61.78 127 GLY A CA 1
ATOM 997 C C . GLY A 1 127 ? -11.484 24.25 -8.414 1 61.78 127 GLY A C 1
ATOM 998 O O . GLY A 1 127 ? -12.133 25.266 -8.695 1 61.78 127 GLY A O 1
ATOM 999 N N . GLY A 1 128 ? -12.312 23.516 -7.949 1 45.16 128 GLY A N 1
ATOM 1000 C CA . GLY A 1 128 ? -13.633 24.125 -7.879 1 45.16 128 GLY A CA 1
ATOM 1001 C C . GLY A 1 128 ? -13.734 25.203 -6.816 1 45.16 128 GLY A C 1
ATOM 1002 O O . GLY A 1 128 ? -14.281 24.969 -5.738 1 45.16 128 GLY A O 1
ATOM 1003 N N . VAL A 1 129 ? -12.781 26.016 -6.465 1 39.72 129 VAL A N 1
ATOM 1004 C CA . VAL A 1 129 ? -13.469 27.078 -5.742 1 39.72 129 VAL A CA 1
ATOM 1005 C C . VAL A 1 129 ? -14.391 27.828 -6.699 1 39.72 129 VAL A C 1
ATOM 1007 O O . VAL A 1 129 ? -13.93 28.422 -7.684 1 39.72 129 VAL A O 1
ATOM 1010 N N . GLU A 1 130 ? -15.555 27.312 -7.199 1 33.25 130 GLU A N 1
ATOM 1011 C CA . GLU A 1 130 ? -16.484 28.328 -7.664 1 33.25 130 GLU A CA 1
ATOM 1012 C C . GLU A 1 130 ? -16.688 29.422 -6.609 1 33.25 130 GLU A C 1
ATOM 1014 O O . GLU A 1 130 ? -17.156 29.141 -5.504 1 33.25 130 GLU A O 1
ATOM 1019 N N . GLY A 1 131 ? -15.836 30.391 -6.508 1 24.31 131 GLY A N 1
ATOM 1020 C CA . GLY A 1 131 ? -16.453 31.688 -6.32 1 24.31 131 GLY A CA 1
ATOM 1021 C C . GLY A 1 131 ? -17.438 32.062 -7.418 1 24.31 131 GLY A C 1
ATOM 1022 O O . GLY A 1 131 ? -17.359 31.531 -8.531 1 24.31 131 GLY A O 1
ATOM 1023 N N . MET B 1 1 ? 6.977 -31.812 -1.165 1 89 1 MET B N 1
ATOM 1024 C CA . MET B 1 1 ? 6.301 -30.844 -2.018 1 89 1 MET B CA 1
ATOM 1025 C C . MET B 1 1 ? 5.117 -31.484 -2.74 1 89 1 MET B C 1
ATOM 1027 O O . MET B 1 1 ? 5.227 -32.594 -3.248 1 89 1 MET B O 1
ATOM 1031 N N . SER B 1 2 ? 3.951 -30.766 -2.662 1 93.25 2 SER B N 1
ATOM 1032 C CA . SER B 1 2 ? 2.73 -31.266 -3.281 1 93.25 2 SER B CA 1
ATOM 1033 C C . SER B 1 2 ? 2.83 -31.234 -4.801 1 93.25 2 SER B C 1
ATOM 1035 O O . SER B 1 2 ? 3.697 -30.562 -5.359 1 93.25 2 SER B O 1
ATOM 1037 N N . ALA B 1 3 ? 1.962 -31.953 -5.461 1 95.5 3 ALA B N 1
ATOM 1038 C CA . ALA B 1 3 ? 1.997 -32.062 -6.918 1 95.5 3 ALA B CA 1
ATOM 1039 C C . ALA B 1 3 ? 1.744 -30.734 -7.586 1 95.5 3 ALA B C 1
ATOM 1041 O O . ALA B 1 3 ? 2.379 -30.406 -8.594 1 95.5 3 ALA B O 1
ATOM 1042 N N . TRP B 1 4 ? 0.78 -30.016 -7.031 1 96.12 4 TRP B N 1
ATOM 1043 C CA . TRP B 1 4 ? 0.448 -28.734 -7.66 1 96.12 4 TRP B CA 1
ATOM 1044 C C . TRP B 1 4 ? 1.58 -27.734 -7.484 1 96.12 4 TRP B C 1
ATOM 1046 O O . TRP B 1 4 ? 1.872 -26.953 -8.391 1 96.12 4 TRP B O 1
ATOM 1056 N N . LEU B 1 5 ? 2.35 -27.688 -6.398 1 97.12 5 LEU B N 1
ATOM 1057 C CA . LEU B 1 5 ? 3.5 -26.812 -6.188 1 97.12 5 LEU B CA 1
ATOM 1058 C C . LEU B 1 5 ? 4.633 -27.172 -7.141 1 97.12 5 LEU B C 1
ATOM 1060 O O . LEU B 1 5 ? 5.375 -26.297 -7.586 1 97.12 5 LEU B O 1
ATOM 1064 N N . LYS B 1 6 ? 4.797 -28.453 -7.426 1 96.94 6 LYS B N 1
ATOM 1065 C CA . LYS B 1 6 ? 5.805 -28.891 -8.383 1 96.94 6 LYS B CA 1
ATOM 1066 C C . LYS B 1 6 ? 5.523 -28.328 -9.773 1 96.94 6 LYS B C 1
ATOM 1068 O O . LYS B 1 6 ? 6.441 -27.891 -10.469 1 96.94 6 LYS B O 1
ATOM 1073 N N . LYS B 1 7 ? 4.223 -28.359 -10.109 1 97.38 7 LYS B N 1
ATOM 1074 C CA . LYS B 1 7 ? 3.832 -27.766 -11.391 1 97.38 7 LYS B CA 1
ATOM 1075 C C . LYS B 1 7 ? 4.199 -26.297 -11.445 1 97.38 7 LYS B C 1
ATOM 1077 O O .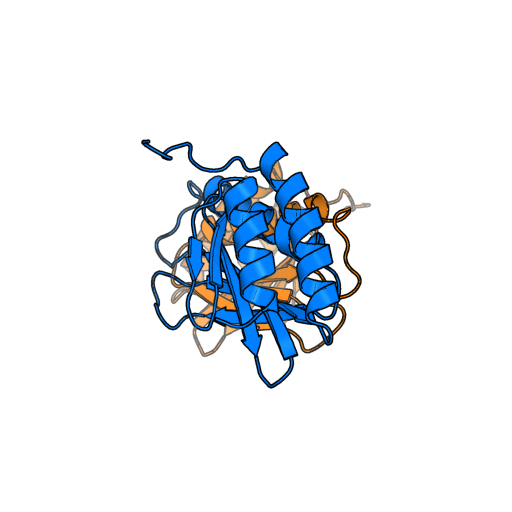 LYS B 1 7 ? 4.711 -25.812 -12.453 1 97.38 7 LYS B O 1
ATOM 1082 N N . LEU B 1 8 ? 3.9 -25.578 -10.391 1 97.81 8 LEU B N 1
ATOM 1083 C CA . LEU B 1 8 ? 4.227 -24.156 -10.328 1 97.81 8 LEU B CA 1
ATOM 1084 C C . LEU B 1 8 ? 5.734 -23.938 -10.391 1 97.81 8 LEU B C 1
ATOM 1086 O O . LEU B 1 8 ? 6.211 -23.031 -11.062 1 97.81 8 LEU B O 1
ATOM 1090 N N . ARG B 1 9 ? 6.496 -24.75 -9.672 1 97.44 9 ARG B N 1
ATOM 1091 C CA . ARG B 1 9 ? 7.953 -24.688 -9.688 1 97.44 9 ARG B CA 1
ATOM 1092 C C . ARG B 1 9 ? 8.492 -24.766 -11.109 1 97.44 9 ARG B C 1
ATOM 1094 O O . ARG B 1 9 ? 9.391 -24.016 -11.492 1 97.44 9 ARG B O 1
ATOM 1101 N N . ASP B 1 10 ? 7.965 -25.656 -11.898 1 97.38 10 ASP B N 1
ATOM 1102 C CA . ASP B 1 10 ? 8.398 -25.828 -13.281 1 97.38 10 ASP B CA 1
ATOM 1103 C C . ASP B 1 10 ? 8.211 -24.531 -14.086 1 97.38 10 ASP B C 1
ATOM 1105 O O . ASP B 1 10 ? 9.055 -24.172 -14.906 1 97.38 10 ASP B O 1
ATOM 1109 N N . VAL B 1 11 ? 7.105 -23.875 -13.82 1 97.56 11 VAL B N 1
ATOM 1110 C CA . VAL B 1 11 ? 6.82 -22.609 -14.516 1 97.56 11 VAL B CA 1
ATOM 1111 C C . VAL B 1 11 ? 7.805 -21.547 -14.062 1 97.56 11 VAL B C 1
ATOM 1113 O O . VAL B 1 11 ? 8.32 -20.781 -14.883 1 97.56 11 VAL B O 1
ATOM 1116 N N . VAL B 1 12 ? 8.055 -21.438 -12.734 1 97.94 12 VAL B N 1
ATOM 1117 C CA . VAL B 1 12 ? 8.969 -20.453 -12.18 1 97.94 12 VAL B CA 1
ATOM 1118 C C . VAL B 1 12 ? 10.367 -20.656 -12.75 1 97.94 12 VAL B C 1
ATOM 1120 O O . VAL B 1 12 ? 11.047 -19.688 -13.117 1 97.94 12 VAL B O 1
ATOM 1123 N N . GLU B 1 13 ? 10.781 -21.906 -12.906 1 96.62 13 GLU B N 1
ATOM 1124 C CA . GLU B 1 13 ? 12.078 -22.25 -13.492 1 96.62 13 GLU B CA 1
ATOM 1125 C C . GLU B 1 13 ? 12.133 -21.859 -14.969 1 96.62 13 GLU B C 1
ATOM 1127 O O . GLU B 1 13 ? 13.148 -21.344 -15.438 1 96.62 13 GLU B O 1
ATOM 1132 N N . GLU B 1 14 ? 11.094 -22.156 -15.609 1 96.69 14 GLU B N 1
ATOM 1133 C CA . GLU B 1 14 ? 11.008 -21.844 -17.031 1 96.69 14 GLU B CA 1
ATOM 1134 C C . GLU B 1 14 ? 11.195 -20.344 -17.281 1 96.69 14 GLU B C 1
ATOM 1136 O O . GLU B 1 14 ? 11.938 -19.953 -18.188 1 96.69 14 GLU B O 1
ATOM 1141 N N . VAL B 1 15 ? 10.547 -19.516 -16.453 1 96.69 15 VAL B N 1
ATOM 1142 C CA . VAL B 1 15 ? 10.547 -18.078 -16.719 1 96.69 15 VAL B CA 1
ATOM 1143 C C . VAL B 1 15 ? 11.789 -17.438 -16.094 1 96.69 15 VAL B C 1
ATOM 1145 O O . VAL B 1 15 ? 12.148 -16.312 -16.422 1 96.69 15 VAL B O 1
ATOM 1148 N N . GLY B 1 16 ? 12.445 -18.047 -15.039 1 96.56 16 GLY B N 1
ATOM 1149 C CA . GLY B 1 16 ? 13.781 -17.656 -14.609 1 96.56 16 GLY B CA 1
ATOM 1150 C C . GLY B 1 16 ? 13.789 -16.906 -13.297 1 96.56 16 GLY B C 1
ATOM 1151 O O . GLY B 1 16 ? 14.797 -16.312 -12.93 1 96.56 16 GLY B O 1
ATOM 1152 N N . TYR B 1 17 ? 12.68 -16.875 -12.594 1 97.31 17 TYR B N 1
ATOM 1153 C CA . TYR B 1 17 ? 12.672 -16.234 -11.281 1 97.31 17 TYR B CA 1
ATOM 1154 C C . TYR B 1 17 ? 13.336 -17.141 -10.242 1 97.31 17 TYR B C 1
ATOM 1156 O O . TYR B 1 17 ? 13.273 -18.359 -10.336 1 97.31 17 TYR B O 1
ATOM 1164 N N . SER B 1 18 ? 13.977 -16.469 -9.312 1 97.12 18 SER B N 1
ATOM 1165 C CA . SER B 1 18 ? 14.523 -17.188 -8.172 1 97.12 18 SER B CA 1
ATOM 1166 C C . SER B 1 18 ? 13.422 -17.609 -7.203 1 97.12 18 SER B C 1
ATOM 1168 O O . SER B 1 18 ? 12.43 -16.891 -7.043 1 97.12 18 SER B O 1
ATOM 1170 N N . TYR B 1 19 ? 13.625 -18.781 -6.57 1 97.12 19 TYR B N 1
ATOM 1171 C CA . TYR B 1 19 ? 12.609 -19.25 -5.641 1 97.12 19 TYR B CA 1
ATOM 1172 C C . TYR B 1 19 ? 13.211 -20.172 -4.59 1 97.12 19 TYR B C 1
ATOM 1174 O O . TYR B 1 19 ? 14.336 -20.656 -4.754 1 97.12 19 TYR B O 1
ATOM 1182 N N . GLU B 1 20 ? 12.57 -20.281 -3.539 1 96.94 20 GLU B N 1
ATOM 1183 C CA . GLU B 1 20 ? 12.75 -21.297 -2.516 1 96.94 20 GLU B CA 1
ATOM 1184 C C . GLU B 1 20 ? 11.469 -22.109 -2.312 1 96.94 20 GLU B C 1
ATOM 1186 O O . GLU B 1 20 ? 10.383 -21.547 -2.168 1 96.94 20 GLU B O 1
ATOM 1191 N N . ALA B 1 21 ? 11.594 -23.469 -2.369 1 92.44 21 ALA B N 1
ATOM 1192 C CA . ALA B 1 21 ? 10.383 -24.297 -2.305 1 92.44 21 ALA B CA 1
ATOM 1193 C C . ALA B 1 21 ? 10.562 -25.453 -1.338 1 92.44 21 ALA B C 1
ATOM 1195 O O . ALA B 1 21 ? 11.586 -26.156 -1.373 1 92.44 21 ALA B O 1
ATOM 1196 N N . GLU B 1 22 ? 9.648 -25.594 -0.413 1 92.12 22 GLU B N 1
ATOM 1197 C CA . GLU B 1 22 ? 9.453 -26.75 0.465 1 92.12 22 GLU B CA 1
ATOM 1198 C C . GLU B 1 22 ? 7.973 -27.078 0.609 1 92.12 22 GLU B C 1
ATOM 1200 O O . GLU B 1 22 ? 7.297 -27.375 -0.379 1 92.12 22 GLU B O 1
ATOM 1205 N N . GLU B 1 23 ? 7.391 -26.781 1.772 1 91.62 23 GLU B N 1
ATOM 1206 C CA . GLU B 1 23 ? 5.945 -26.938 1.92 1 91.62 23 GLU B CA 1
ATOM 1207 C C . GLU B 1 23 ? 5.203 -25.75 1.316 1 91.62 23 GLU B C 1
ATOM 1209 O O . GLU B 1 23 ? 4.035 -25.859 0.944 1 91.62 23 GLU B O 1
ATOM 1214 N N . THR B 1 24 ? 5.867 -24.656 1.266 1 95.62 24 THR B N 1
ATOM 1215 C CA . THR B 1 24 ? 5.457 -23.453 0.563 1 95.62 24 THR B CA 1
ATOM 1216 C C . THR B 1 24 ? 6.531 -23 -0.427 1 95.62 24 THR B C 1
ATOM 1218 O O . THR B 1 24 ? 7.656 -23.5 -0.394 1 95.62 24 THR B O 1
ATOM 1221 N N . MET B 1 25 ? 6.117 -22.188 -1.381 1 97.69 25 MET B N 1
ATOM 1222 C CA . MET B 1 25 ? 7.078 -21.641 -2.334 1 97.69 25 MET B CA 1
ATOM 1223 C C . MET B 1 25 ? 7.184 -20.125 -2.197 1 97.69 25 MET B C 1
ATOM 1225 O O . MET B 1 25 ? 6.164 -19.438 -2.129 1 97.69 25 MET B O 1
ATOM 1229 N N . ARG B 1 26 ? 8.398 -19.656 -2.035 1 98.12 26 ARG B N 1
ATOM 1230 C CA . ARG B 1 26 ? 8.711 -18.219 -2.033 1 98.12 26 ARG B CA 1
ATOM 1231 C C . ARG B 1 26 ? 9.406 -17.812 -3.324 1 98.12 26 ARG B C 1
ATOM 1233 O O . ARG B 1 26 ? 10.492 -18.312 -3.637 1 98.12 26 ARG B O 1
ATOM 1240 N N . ILE B 1 27 ? 8.766 -16.969 -4.094 1 98.12 27 ILE B N 1
ATOM 1241 C CA . ILE B 1 27 ? 9.273 -16.531 -5.383 1 98.12 27 ILE B CA 1
ATOM 1242 C C . ILE B 1 27 ? 9.75 -15.078 -5.277 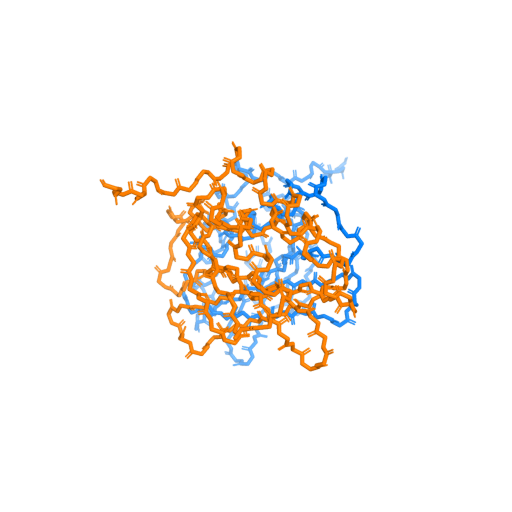1 98.12 27 ILE B C 1
ATOM 1244 O O . ILE B 1 27 ? 9.023 -14.219 -4.766 1 98.12 27 ILE B O 1
ATOM 1248 N N . HIS B 1 28 ? 10.953 -14.758 -5.711 1 97.56 28 HIS B N 1
ATOM 1249 C CA . HIS B 1 28 ? 11.469 -13.391 -5.781 1 97.56 28 HIS B CA 1
ATOM 1250 C C . HIS B 1 28 ? 11.109 -12.734 -7.113 1 97.56 28 HIS B C 1
ATOM 1252 O O . HIS B 1 28 ? 11.602 -13.148 -8.164 1 97.56 28 HIS B O 1
ATOM 1258 N N . ILE B 1 29 ? 10.266 -11.789 -7.066 1 96.81 29 ILE B N 1
ATOM 1259 C CA . ILE B 1 29 ? 9.875 -11.039 -8.25 1 96.81 29 ILE B CA 1
ATOM 1260 C C . ILE B 1 29 ? 10.305 -9.586 -8.109 1 96.81 29 ILE B C 1
ATOM 1262 O O . ILE B 1 29 ? 9.656 -8.805 -7.41 1 96.81 29 ILE B O 1
ATOM 1266 N N . GLY B 1 30 ? 11.352 -9.227 -8.852 1 93.44 30 GLY B N 1
ATOM 1267 C CA . GLY B 1 30 ? 11.922 -7.922 -8.57 1 93.44 30 GLY B CA 1
ATOM 1268 C C . GLY B 1 30 ? 12.344 -7.75 -7.125 1 93.44 30 GLY B C 1
ATOM 1269 O O . GLY B 1 30 ? 13.094 -8.562 -6.59 1 93.44 30 GLY B O 1
ATOM 1270 N N . ASP B 1 31 ? 11.781 -6.82 -6.438 1 92.44 31 ASP B N 1
ATOM 1271 C CA . ASP B 1 31 ? 12.172 -6.508 -5.066 1 92.44 31 ASP B CA 1
ATOM 1272 C C . ASP B 1 31 ? 11.102 -6.98 -4.078 1 92.44 31 ASP B C 1
ATOM 1274 O O . ASP B 1 31 ? 11.164 -6.652 -2.889 1 92.44 31 ASP B O 1
ATOM 1278 N N . ILE B 1 32 ? 10.125 -7.734 -4.645 1 96.81 32 ILE B N 1
ATOM 1279 C CA . ILE B 1 32 ? 9.078 -8.219 -3.75 1 96.81 32 ILE B CA 1
ATOM 1280 C C . ILE B 1 32 ? 9.141 -9.742 -3.66 1 96.81 32 ILE B C 1
ATOM 1282 O O . ILE B 1 32 ? 9.812 -10.391 -4.465 1 96.81 32 ILE B O 1
ATOM 1286 N N . ILE B 1 33 ? 8.461 -10.211 -2.654 1 97.75 33 ILE B N 1
ATOM 1287 C CA . ILE B 1 33 ? 8.391 -11.656 -2.428 1 97.75 33 ILE B CA 1
ATOM 1288 C C . ILE B 1 33 ? 6.945 -12.125 -2.576 1 97.75 33 ILE B C 1
ATOM 1290 O O . ILE B 1 33 ? 6.023 -11.492 -2.053 1 97.75 33 ILE B O 1
ATOM 1294 N N . VAL B 1 34 ? 6.762 -13.195 -3.338 1 98.62 34 VAL B N 1
ATOM 1295 C CA . VAL B 1 34 ? 5.465 -13.844 -3.498 1 98.62 34 VAL B CA 1
ATOM 1296 C C . VAL B 1 34 ? 5.512 -15.242 -2.889 1 98.62 34 VAL B C 1
ATOM 1298 O O . VAL B 1 34 ? 6.332 -16.078 -3.285 1 98.62 34 VAL B O 1
ATOM 1301 N N . GLU B 1 35 ? 4.691 -15.445 -1.937 1 98.44 35 GLU B N 1
ATOM 1302 C CA . GLU B 1 35 ? 4.617 -16.75 -1.292 1 98.44 35 GLU B CA 1
ATOM 1303 C C . GLU B 1 35 ? 3.354 -17.5 -1.708 1 98.44 35 GLU B C 1
ATOM 1305 O O . GLU B 1 35 ? 2.26 -16.938 -1.708 1 98.44 35 GLU B O 1
ATOM 1310 N N . VAL B 1 36 ? 3.535 -18.719 -2.07 1 98.44 36 VAL B N 1
ATOM 1311 C CA . VAL B 1 36 ? 2.43 -19.562 -2.512 1 98.44 36 VAL B CA 1
ATOM 1312 C C . VAL B 1 36 ? 2.328 -20.797 -1.616 1 98.44 36 VAL B C 1
ATOM 1314 O O . VAL B 1 36 ? 3.324 -21.484 -1.385 1 98.44 36 VAL B O 1
ATOM 1317 N N . GLY B 1 37 ? 1.179 -21 -1.083 1 97.56 37 GLY B N 1
ATOM 1318 C CA . GLY B 1 37 ? 0.979 -22.141 -0.212 1 97.56 37 GLY B CA 1
ATOM 1319 C C . GLY B 1 37 ? -0.47 -22.344 0.191 1 97.56 37 GLY B C 1
ATOM 1320 O O . GLY B 1 37 ? -1.382 -21.969 -0.545 1 97.56 37 GLY B O 1
ATOM 1321 N N . VAL B 1 38 ? -0.655 -23.094 1.241 1 96.94 38 VAL B N 1
ATOM 1322 C CA . VAL B 1 38 ? -1.983 -23.359 1.783 1 96.94 38 VAL B CA 1
ATOM 1323 C C . VAL B 1 38 ? -2.172 -22.594 3.09 1 96.94 38 VAL B C 1
ATOM 1325 O O . VAL B 1 38 ? -1.3 -22.609 3.959 1 96.94 38 VAL B O 1
ATOM 1328 N N . GLU B 1 39 ? -3.227 -21.812 3.15 1 92.31 39 GLU B N 1
ATOM 1329 C CA . GLU B 1 39 ? -3.605 -21.078 4.352 1 92.31 39 GLU B CA 1
ATOM 1330 C C . GLU B 1 39 ? -5.055 -21.359 4.738 1 92.31 39 GLU B C 1
ATOM 1332 O O . GLU B 1 39 ? -5.973 -21.109 3.961 1 92.31 39 GLU B O 1
ATOM 1337 N N . ASP B 1 40 ? -5.254 -21.891 5.957 1 91.62 40 ASP B N 1
ATOM 1338 C CA . ASP B 1 40 ? -6.578 -22.172 6.504 1 91.62 40 ASP B CA 1
ATOM 1339 C C . ASP B 1 40 ? -7.41 -23 5.531 1 91.62 40 ASP B C 1
ATOM 1341 O O . ASP B 1 40 ? -8.57 -22.672 5.258 1 91.62 40 ASP B O 1
ATOM 1345 N N . GLY B 1 41 ? -6.82 -23.969 4.891 1 92.81 41 GLY B N 1
ATOM 1346 C CA . GLY B 1 41 ? -7.508 -24.922 4.027 1 92.81 41 GLY B CA 1
ATOM 1347 C C . GLY B 1 41 ? -7.691 -24.422 2.611 1 92.81 41 GLY B C 1
ATOM 1348 O O . GLY B 1 41 ? -8.242 -25.125 1.762 1 92.81 41 GLY B O 1
ATOM 1349 N N . LYS B 1 42 ? -7.289 -23.203 2.367 1 96.25 42 LYS B N 1
ATOM 1350 C CA . LYS B 1 42 ? -7.355 -22.641 1.025 1 96.25 42 LYS B CA 1
ATOM 1351 C C . LYS B 1 42 ? -5.957 -22.453 0.437 1 96.25 42 LYS B C 1
ATOM 1353 O O . LYS B 1 42 ? -4.961 -22.516 1.161 1 96.25 42 LYS B O 1
ATOM 1358 N N . TYR B 1 43 ? -5.93 -22.391 -0.868 1 97.25 43 TYR B N 1
ATOM 1359 C CA . TYR B 1 43 ? -4.68 -22.047 -1.537 1 97.25 43 TYR B CA 1
ATOM 1360 C C . TYR B 1 43 ? -4.484 -20.547 -1.608 1 97.25 43 TYR B C 1
ATOM 1362 O O . TYR B 1 43 ? -5.438 -19.797 -1.86 1 97.25 43 TYR B O 1
ATOM 1370 N N . ALA B 1 44 ? -3.299 -20.109 -1.26 1 97.94 44 ALA B N 1
ATOM 1371 C CA . ALA B 1 44 ? -3.07 -18.688 -1.079 1 97.94 44 ALA B CA 1
ATOM 1372 C C . ALA B 1 44 ? -1.835 -18.219 -1.84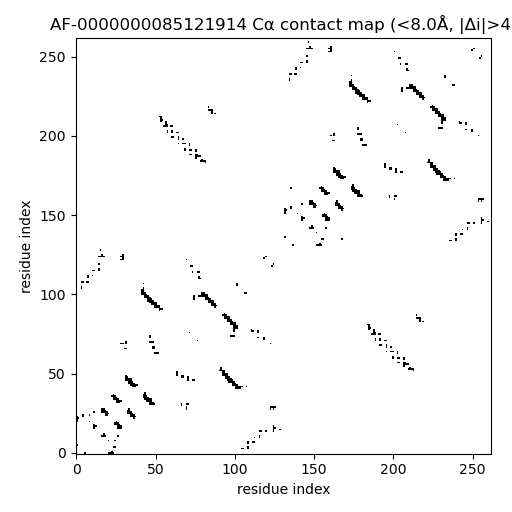8 1 97.94 44 ALA B C 1
ATOM 1374 O O . ALA B 1 44 ? -0.818 -18.922 -1.877 1 97.94 44 ALA B O 1
ATOM 1375 N N . VAL B 1 45 ? -1.958 -17.141 -2.496 1 98.5 45 VAL B N 1
ATOM 1376 C CA . VAL B 1 45 ? -0.834 -16.375 -3.027 1 98.5 45 VAL B CA 1
ATOM 1377 C C . VAL B 1 45 ? -0.689 -15.07 -2.256 1 98.5 45 VAL B C 1
ATOM 1379 O O . VAL B 1 45 ? -1.554 -14.195 -2.34 1 98.5 45 VAL B O 1
ATOM 1382 N N . THR B 1 46 ? 0.395 -14.922 -1.505 1 98.56 46 THR B N 1
ATOM 1383 C CA . THR B 1 46 ? 0.617 -13.734 -0.683 1 98.56 46 THR B CA 1
ATOM 1384 C C . THR B 1 46 ? 1.769 -12.898 -1.237 1 98.56 46 THR B C 1
ATOM 1386 O O . THR B 1 46 ? 2.889 -13.398 -1.382 1 98.56 46 THR B O 1
ATOM 1389 N N . VAL B 1 47 ? 1.474 -11.695 -1.59 1 98.62 47 VAL B N 1
ATOM 1390 C CA . VAL B 1 47 ? 2.479 -10.719 -2.008 1 98.62 47 VAL B CA 1
ATOM 1391 C C . VAL B 1 47 ? 2.92 -9.883 -0.808 1 98.62 47 VAL B C 1
ATOM 1393 O O . VAL B 1 47 ? 2.09 -9.273 -0.13 1 98.62 47 VAL B O 1
ATOM 1396 N N . SER B 1 48 ? 4.164 -9.883 -0.505 1 98.31 48 SER B N 1
ATOM 1397 C CA . SER B 1 48 ? 4.723 -9.062 0.563 1 98.31 48 SER B CA 1
ATOM 1398 C C . SER B 1 48 ? 5.418 -7.82 0.004 1 98.31 48 SER B C 1
ATOM 1400 O O . SER B 1 48 ? 6.398 -7.93 -0.73 1 98.31 48 SER B O 1
ATOM 1402 N N . VAL B 1 49 ? 4.883 -6.707 0.357 1 98.25 49 VAL B N 1
ATOM 1403 C CA . VAL B 1 49 ? 5.418 -5.43 -0.104 1 98.25 49 VAL B CA 1
ATOM 1404 C C . VAL B 1 49 ? 5.996 -4.656 1.077 1 98.25 49 VAL B C 1
ATOM 1406 O O . VAL B 1 49 ? 5.281 -4.344 2.031 1 98.25 49 VAL B O 1
ATOM 1409 N N . PRO B 1 50 ? 7.309 -4.352 1.016 1 97.75 50 PRO B N 1
ATOM 1410 C CA . PRO B 1 50 ? 7.883 -3.521 2.076 1 97.75 50 PRO B CA 1
ATOM 1411 C C . PRO B 1 50 ? 7.23 -2.145 2.166 1 97.75 50 PRO B C 1
ATOM 1413 O O . PRO B 1 50 ? 6.941 -1.527 1.137 1 97.75 50 PRO B O 1
ATOM 1416 N N . LEU B 1 51 ? 6.941 -1.758 3.346 1 97.94 51 LEU B N 1
ATOM 1417 C CA . LEU B 1 51 ? 6.449 -0.419 3.648 1 97.94 51 LEU B CA 1
ATOM 1418 C C . LEU B 1 51 ? 7.555 0.444 4.25 1 97.94 51 LEU B C 1
ATOM 1420 O O . LEU B 1 51 ? 8.516 -0.079 4.812 1 97.94 51 LEU B O 1
ATOM 1424 N N . PRO B 1 52 ? 7.426 1.758 4.113 1 97.06 52 PRO B N 1
ATOM 1425 C CA . PRO B 1 52 ? 8.438 2.625 4.723 1 97.06 52 PRO B CA 1
ATOM 1426 C C . PRO B 1 52 ? 8.484 2.496 6.242 1 97.06 52 PRO B C 1
ATOM 1428 O O . PRO B 1 52 ? 7.438 2.445 6.895 1 97.06 52 PRO B O 1
ATOM 1431 N N . GLY B 1 53 ? 9.719 2.369 6.711 1 95.38 53 GLY B N 1
ATOM 1432 C CA . GLY B 1 53 ? 9.898 2.475 8.148 1 95.38 53 GLY B CA 1
ATOM 1433 C C . GLY B 1 53 ? 9.969 3.91 8.641 1 95.38 53 GLY B C 1
ATOM 1434 O O . GLY B 1 53 ? 9.852 4.848 7.848 1 95.38 53 GLY B O 1
ATOM 1435 N N . SER B 1 54 ? 10.156 4.105 9.898 1 93 54 SER B N 1
ATOM 1436 C CA . SER B 1 54 ? 10.141 5.43 10.508 1 93 54 SER B CA 1
ATOM 1437 C C . SER B 1 54 ? 11.297 6.285 10.008 1 93 54 SER B C 1
ATOM 1439 O O . SER B 1 54 ? 11.227 7.516 10.023 1 93 54 SER B O 1
ATOM 1441 N N . GLY B 1 55 ? 12.375 5.637 9.562 1 93.12 55 GLY B N 1
ATOM 1442 C CA . GLY B 1 55 ? 13.547 6.367 9.094 1 93.12 55 GLY B CA 1
ATOM 1443 C C . GLY B 1 55 ? 13.477 6.723 7.625 1 93.12 55 GLY B C 1
ATOM 1444 O O . GLY B 1 55 ? 14.352 7.422 7.105 1 93.12 55 GLY B O 1
ATOM 1445 N N . ALA B 1 56 ? 12.438 6.34 6.93 1 94.69 56 ALA B N 1
ATOM 1446 C CA . ALA B 1 56 ? 12.32 6.594 5.496 1 94.69 56 ALA B CA 1
ATOM 1447 C C . ALA B 1 56 ? 12.023 8.07 5.227 1 94.69 56 ALA B C 1
ATOM 1449 O O . ALA B 1 56 ? 11.352 8.727 6.02 1 94.69 56 ALA B O 1
ATOM 1450 N N . THR B 1 57 ? 12.531 8.594 4.074 1 94.62 57 THR B N 1
ATOM 1451 C CA . THR B 1 57 ? 12.383 10 3.73 1 94.62 57 THR B CA 1
ATOM 1452 C C . THR B 1 57 ? 11.711 10.156 2.369 1 94.62 57 THR B C 1
ATOM 1454 O O . THR B 1 57 ? 11.43 9.164 1.692 1 94.62 57 THR B O 1
ATOM 1457 N N . ASP B 1 58 ? 11.508 11.414 2.014 1 94.69 58 ASP B N 1
ATOM 1458 C CA . ASP B 1 58 ? 10.836 11.719 0.755 1 94.69 58 ASP B CA 1
ATOM 1459 C C . ASP B 1 58 ? 11.688 11.305 -0.439 1 94.69 58 ASP B C 1
ATOM 1461 O O . ASP B 1 58 ? 11.18 11.125 -1.547 1 94.69 58 ASP B O 1
ATOM 1465 N N . GLU B 1 59 ? 12.977 11.031 -0.23 1 96.25 59 GLU B N 1
ATOM 1466 C CA . GLU B 1 59 ? 13.859 10.586 -1.305 1 96.25 59 GLU B CA 1
ATOM 1467 C C . GLU B 1 59 ? 13.547 9.148 -1.713 1 96.25 59 GLU B C 1
ATOM 1469 O O . GLU B 1 59 ? 13.961 8.695 -2.779 1 96.25 59 GLU B O 1
ATOM 1474 N N . GLU B 1 60 ? 12.766 8.516 -0.894 1 97.06 60 GLU B N 1
ATOM 1475 C CA . GLU B 1 60 ? 12.531 7.098 -1.119 1 97.06 60 GLU B CA 1
ATOM 1476 C C . GLU B 1 60 ? 11.133 6.848 -1.669 1 97.06 60 GLU B C 1
ATOM 1478 O O . GLU B 1 60 ? 10.711 5.695 -1.821 1 97.06 60 GLU B O 1
ATOM 1483 N N . VAL B 1 61 ? 10.414 7.848 -2.084 1 97.88 61 VAL B N 1
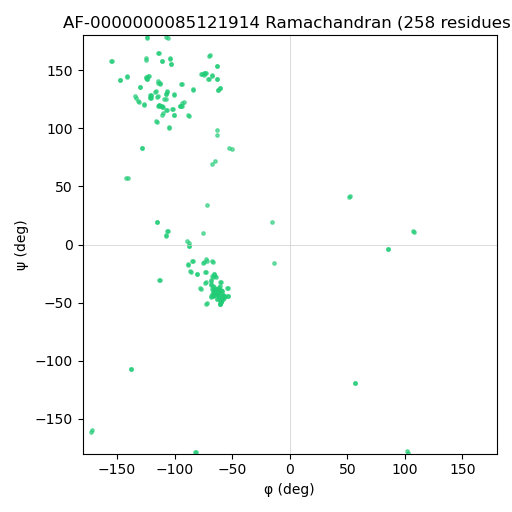ATOM 1484 C CA . VAL B 1 61 ? 9.039 7.738 -2.572 1 97.88 61 VAL B CA 1
ATOM 1485 C C . VAL B 1 61 ? 9 6.812 -3.787 1 97.88 61 VAL B C 1
ATOM 1487 O O . VAL B 1 61 ? 8.203 5.871 -3.83 1 97.88 61 VAL B O 1
ATOM 1490 N N . ASP B 1 62 ? 9.898 7.051 -4.746 1 97.56 62 ASP B N 1
ATOM 1491 C CA . ASP B 1 62 ? 9.883 6.277 -5.984 1 97.56 62 ASP B CA 1
ATOM 1492 C C . ASP B 1 62 ? 10.18 4.805 -5.715 1 97.56 62 ASP B C 1
ATOM 1494 O O . ASP B 1 62 ? 9.609 3.922 -6.367 1 97.56 62 ASP B O 1
ATOM 1498 N N . TYR B 1 63 ? 11.102 4.605 -4.773 1 97.81 63 TYR B N 1
ATOM 1499 C CA . TYR B 1 63 ? 11.469 3.238 -4.43 1 97.81 63 TYR B CA 1
ATOM 1500 C C . TYR B 1 63 ? 10.273 2.461 -3.9 1 97.81 63 TYR B C 1
ATOM 1502 O O . TYR B 1 63 ? 9.914 1.412 -4.441 1 97.81 63 TYR B O 1
ATOM 1510 N N . TYR B 1 64 ? 9.562 2.963 -2.953 1 98.19 64 TYR B N 1
ATOM 1511 C CA . TYR B 1 64 ? 8.445 2.264 -2.33 1 98.19 64 TYR B CA 1
ATOM 1512 C C . TYR B 1 64 ? 7.242 2.215 -3.264 1 98.19 64 TYR B C 1
ATOM 1514 O O . TYR B 1 64 ? 6.48 1.248 -3.254 1 98.19 64 TYR B O 1
ATOM 1522 N N . ALA B 1 65 ? 7.055 3.264 -4.102 1 98.44 65 ALA B N 1
ATOM 1523 C CA . ALA B 1 65 ? 5.984 3.254 -5.094 1 98.44 65 ALA B CA 1
ATOM 1524 C C . ALA B 1 65 ? 6.176 2.123 -6.102 1 98.44 65 ALA B C 1
ATOM 1526 O O . ALA B 1 65 ? 5.219 1.439 -6.469 1 98.44 65 ALA B O 1
ATOM 1527 N N . ARG B 1 66 ? 7.387 1.948 -6.465 1 97.81 66 ARG B N 1
ATOM 1528 C CA . ARG B 1 66 ? 7.695 0.894 -7.422 1 97.81 66 ARG B CA 1
ATOM 1529 C C . ARG B 1 66 ? 7.434 -0.485 -6.824 1 97.81 66 ARG B C 1
ATOM 1531 O O . ARG B 1 66 ? 6.898 -1.368 -7.5 1 97.81 66 ARG B O 1
ATOM 1538 N N . LEU B 1 67 ? 7.859 -0.669 -5.602 1 98.25 67 LEU B N 1
ATOM 1539 C CA . LEU B 1 67 ? 7.625 -1.945 -4.934 1 98.25 67 LEU B CA 1
ATOM 1540 C C . LEU B 1 67 ? 6.137 -2.264 -4.875 1 98.25 67 LEU B C 1
ATOM 1542 O O . LEU B 1 67 ? 5.727 -3.393 -5.16 1 98.25 67 LEU B O 1
ATOM 1546 N N . TYR B 1 68 ? 5.328 -1.276 -4.539 1 98.75 68 TYR B N 1
ATOM 1547 C CA . TYR B 1 68 ? 3.885 -1.462 -4.445 1 98.75 68 TYR B CA 1
ATOM 1548 C C . TYR B 1 68 ? 3.285 -1.762 -5.816 1 98.75 68 TYR B C 1
ATOM 1550 O O . TYR B 1 68 ? 2.416 -2.627 -5.941 1 98.75 68 TYR B O 1
ATOM 1558 N N . GLU B 1 69 ? 3.762 -1.081 -6.785 1 98.5 69 GLU B N 1
ATOM 1559 C CA . GLU B 1 69 ? 3.273 -1.33 -8.141 1 98.5 69 GLU B CA 1
ATOM 1560 C C . GLU B 1 69 ? 3.566 -2.762 -8.578 1 98.5 69 GLU B C 1
ATOM 1562 O O . GLU B 1 69 ? 2.721 -3.414 -9.188 1 98.5 69 GLU B O 1
ATOM 1567 N N . GLN B 1 70 ? 4.793 -3.209 -8.312 1 97.75 70 GLN B N 1
ATOM 1568 C CA . GLN B 1 70 ? 5.129 -4.598 -8.617 1 97.75 70 GLN B CA 1
ATOM 1569 C C . GLN B 1 70 ? 4.168 -5.559 -7.926 1 97.75 70 GLN B C 1
ATOM 1571 O O . GLN B 1 70 ? 3.68 -6.508 -8.539 1 97.75 70 GLN B O 1
ATOM 1576 N N . GLY B 1 71 ? 3.908 -5.277 -6.641 1 98.62 71 GLY B N 1
ATOM 1577 C CA . GLY B 1 71 ? 2.969 -6.102 -5.898 1 98.62 71 GLY B CA 1
ATOM 1578 C C . GLY B 1 71 ? 1.572 -6.098 -6.492 1 98.62 71 GLY B C 1
ATOM 1579 O O . GLY B 1 71 ? 0.922 -7.141 -6.57 1 98.62 71 GLY B O 1
ATOM 1580 N N . LEU B 1 72 ? 1.12 -4.914 -6.934 1 98.56 72 LEU B N 1
ATOM 1581 C CA . LEU B 1 72 ? -0.199 -4.773 -7.539 1 98.56 72 LEU B CA 1
ATOM 1582 C C . LEU B 1 72 ? -0.301 -5.59 -8.82 1 98.56 72 LEU B C 1
ATOM 1584 O O . LEU B 1 72 ? -1.346 -6.18 -9.102 1 98.56 72 LEU B O 1
ATOM 1588 N N . ARG B 1 73 ? 0.762 -5.559 -9.57 1 98 73 ARG B N 1
ATOM 1589 C CA . ARG B 1 73 ? 0.753 -6.301 -10.828 1 98 73 ARG B CA 1
ATOM 1590 C C . ARG B 1 73 ? 0.543 -7.793 -10.578 1 98 73 ARG B C 1
ATOM 1592 O O . ARG B 1 73 ? -0.11 -8.469 -11.375 1 98 73 ARG B O 1
ATOM 1599 N N . VAL B 1 74 ? 1.117 -8.266 -9.484 1 98.31 74 VAL B N 1
ATOM 1600 C CA . VAL B 1 74 ? 0.904 -9.664 -9.133 1 98.31 74 VAL B CA 1
ATOM 1601 C C . VAL B 1 74 ? -0.521 -9.859 -8.617 1 98.31 74 VAL B C 1
ATOM 1603 O O . VAL B 1 74 ? -1.268 -10.695 -9.125 1 98.31 74 VAL B O 1
ATOM 1606 N N . LEU B 1 75 ? -0.91 -9.039 -7.668 1 98.31 75 LEU B N 1
ATOM 1607 C CA . LEU B 1 75 ? -2.199 -9.18 -7 1 98.31 75 LEU B CA 1
ATOM 1608 C C . LEU B 1 75 ? -3.344 -9.078 -8 1 98.31 75 LEU B C 1
ATOM 1610 O O . LEU B 1 75 ? -4.227 -9.938 -8.031 1 98.31 75 LEU B O 1
ATOM 1614 N N . LEU B 1 76 ? -3.27 -8.094 -8.828 1 97.94 76 LEU B N 1
ATOM 1615 C CA . LEU B 1 76 ? -4.402 -7.781 -9.688 1 97.94 76 LEU B CA 1
ATOM 1616 C C . LEU B 1 76 ? -4.379 -8.633 -10.953 1 97.94 76 LEU B C 1
ATOM 1618 O O . LEU B 1 76 ? -5.371 -8.695 -11.688 1 97.94 76 LEU B O 1
ATOM 1622 N N . GLY B 1 77 ? -3.25 -9.25 -11.188 1 97.31 77 GLY B N 1
ATOM 1623 C CA . GLY B 1 77 ? -3.189 -10.227 -12.266 1 97.31 77 GLY B CA 1
ATOM 1624 C C . GLY B 1 77 ? -3.861 -11.539 -11.914 1 97.31 77 GLY B C 1
ATOM 1625 O O . GLY B 1 77 ? -4.09 -12.383 -12.789 1 97.31 77 GLY B O 1
ATOM 1626 N N . LEU B 1 78 ? -4.062 -11.648 -10.648 1 97.19 78 LEU B N 1
ATOM 1627 C CA . LEU B 1 78 ? -4.723 -12.844 -10.141 1 97.19 78 LEU B CA 1
ATOM 1628 C C . LEU B 1 78 ? -6.172 -12.555 -9.781 1 97.19 78 LEU B C 1
ATOM 1630 O O . LEU B 1 78 ? -6.559 -11.391 -9.633 1 97.19 78 LEU B O 1
ATOM 1634 N N . GLY B 1 79 ? -6.961 -13.508 -9.711 1 88.81 79 GLY B N 1
ATOM 1635 C CA . GLY B 1 79 ? -8.352 -13.383 -9.297 1 88.81 79 GLY B CA 1
ATOM 1636 C C . GLY B 1 79 ? -8.602 -13.914 -7.898 1 88.81 79 GLY B C 1
ATOM 1637 O O . GLY B 1 79 ? -7.664 -14.258 -7.18 1 88.81 79 GLY B O 1
ATOM 1638 N N . GLY B 1 80 ? -9.891 -13.758 -7.5 1 85.62 80 GLY B N 1
ATOM 1639 C CA . GLY B 1 80 ? -10.281 -14.312 -6.211 1 85.62 80 GLY B CA 1
ATOM 1640 C C . GLY B 1 80 ? -10.398 -13.258 -5.125 1 85.62 80 GLY B C 1
ATOM 1641 O O . GLY B 1 80 ? -10.203 -12.07 -5.379 1 85.62 80 GLY B O 1
ATOM 1642 N N . ASP B 1 81 ? -10.734 -13.789 -3.955 1 92.19 81 ASP B N 1
ATOM 1643 C CA . ASP B 1 81 ? -10.875 -12.938 -2.783 1 92.19 81 ASP B CA 1
ATOM 1644 C C . ASP B 1 81 ? -9.523 -12.414 -2.312 1 92.19 81 ASP B C 1
ATOM 1646 O O . ASP B 1 81 ? -8.516 -13.125 -2.398 1 92.19 81 ASP B O 1
ATOM 1650 N N . VAL B 1 82 ? -9.539 -11.195 -1.874 1 95.56 82 VAL B N 1
ATOM 1651 C CA . VAL B 1 82 ? -8.281 -10.602 -1.427 1 95.56 82 VAL B CA 1
ATOM 1652 C C . VAL B 1 82 ? -8.344 -10.336 0.076 1 95.56 82 VAL B C 1
ATOM 1654 O O . VAL B 1 82 ? -9.391 -9.961 0.606 1 95.56 82 VAL B O 1
ATOM 1657 N N . LYS B 1 83 ? -7.309 -10.594 0.741 1 95.94 83 LYS B N 1
ATOM 1658 C CA . LYS B 1 83 ? -7.086 -10.297 2.152 1 95.94 83 LYS B CA 1
ATOM 1659 C C . LYS B 1 83 ? -5.844 -9.43 2.342 1 95.94 83 LYS B C 1
ATOM 1661 O O . LYS B 1 83 ? -4.852 -9.602 1.629 1 95.94 83 LYS B O 1
ATOM 1666 N N . TYR B 1 84 ? -5.941 -8.562 3.316 1 97.5 84 TYR B N 1
ATOM 1667 C CA . TYR B 1 84 ? -4.816 -7.684 3.619 1 97.5 84 TYR B CA 1
ATOM 1668 C C . TYR B 1 84 ? -4.398 -7.816 5.078 1 97.5 84 TYR B C 1
ATOM 1670 O O . TYR B 1 84 ? -5.246 -7.945 5.965 1 97.5 84 TYR B O 1
ATOM 1678 N N . GLU B 1 85 ? -3.119 -7.758 5.281 1 97.12 85 GLU B N 1
ATOM 1679 C CA . GLU B 1 85 ? -2.545 -7.695 6.625 1 97.12 85 GLU B CA 1
ATOM 1680 C C . GLU B 1 85 ? -1.258 -6.875 6.637 1 97.12 85 GLU B C 1
ATOM 1682 O O . GLU B 1 85 ? -0.487 -6.906 5.676 1 97.12 85 GLU B O 1
ATOM 1687 N N . VAL B 1 86 ? -1.083 -6.121 7.684 1 98.12 86 VAL B N 1
ATOM 1688 C CA . VAL B 1 86 ? 0.198 -5.453 7.879 1 98.12 86 VAL B CA 1
ATOM 1689 C C . VAL B 1 86 ? 1.038 -6.23 8.891 1 98.12 86 VAL B C 1
ATOM 1691 O O . VAL B 1 86 ? 0.541 -6.625 9.945 1 98.12 86 VAL B O 1
ATOM 1694 N N . ASP B 1 87 ? 2.223 -6.508 8.508 1 96.88 87 ASP B N 1
ATOM 1695 C CA . ASP B 1 87 ? 3.184 -7.148 9.398 1 96.88 87 ASP B CA 1
ATOM 1696 C C . ASP B 1 87 ? 4.156 -6.125 9.984 1 96.88 87 ASP B C 1
ATOM 1698 O O . ASP B 1 87 ? 4.953 -5.531 9.25 1 96.88 87 ASP B O 1
ATOM 1702 N N . THR B 1 88 ? 4.043 -5.906 11.258 1 94.38 88 THR B N 1
ATOM 1703 C CA . THR B 1 88 ? 4.914 -4.957 11.938 1 94.38 88 THR B CA 1
ATOM 1704 C C . THR B 1 88 ? 5.797 -5.672 12.961 1 94.38 88 THR B C 1
ATOM 1706 O O . THR B 1 88 ? 6.227 -5.066 13.945 1 94.38 88 THR B O 1
ATOM 1709 N N . SER B 1 89 ? 5.91 -6.969 12.75 1 92.75 89 SER B N 1
ATOM 1710 C CA . SER B 1 89 ? 6.699 -7.754 13.695 1 92.75 89 SER B CA 1
ATOM 1711 C C . SER B 1 89 ? 8.141 -7.27 13.75 1 92.75 89 SER B C 1
ATOM 1713 O O . SER B 1 89 ? 8.797 -7.371 14.789 1 92.75 89 SER B O 1
ATOM 1715 N N . LEU B 1 90 ? 8.641 -6.777 12.602 1 89.38 90 LEU B N 1
ATOM 1716 C CA . LEU B 1 90 ? 9.922 -6.082 12.539 1 89.38 90 LEU B CA 1
ATOM 1717 C C . LEU B 1 90 ? 9.719 -4.578 12.398 1 89.38 90 LEU B C 1
ATOM 1719 O O . LEU B 1 90 ? 9.453 -4.082 11.305 1 89.38 90 LEU B O 1
ATOM 1723 N N . PRO B 1 91 ? 9.859 -3.891 13.508 1 81.81 91 PRO B N 1
ATOM 1724 C CA . PRO B 1 91 ? 9.422 -2.494 13.562 1 81.81 91 PRO B CA 1
ATOM 1725 C C . PRO B 1 91 ? 10.039 -1.634 12.469 1 81.81 91 PRO B C 1
ATOM 1727 O O . PRO B 1 91 ? 9.375 -0.765 11.906 1 81.81 91 PRO B O 1
ATOM 1730 N N . ASP B 1 92 ? 11.312 -1.817 12.07 1 88.81 92 ASP B N 1
ATOM 1731 C CA . ASP B 1 92 ? 11.969 -0.966 11.086 1 88.81 92 ASP B CA 1
ATOM 1732 C C . ASP B 1 92 ? 11.719 -1.481 9.664 1 88.81 92 ASP B C 1
ATOM 1734 O O . ASP B 1 92 ? 12.078 -0.817 8.688 1 88.81 92 ASP B O 1
ATOM 1738 N N . TYR B 1 93 ? 10.93 -2.598 9.609 1 93 93 TYR B N 1
ATOM 1739 C CA . TYR B 1 93 ? 10.719 -3.213 8.305 1 93 93 TYR B CA 1
ATOM 1740 C C . TYR B 1 93 ? 9.281 -3.697 8.156 1 93 93 TYR B C 1
ATOM 1742 O O . TYR B 1 93 ? 9.039 -4.891 7.945 1 93 93 TYR B O 1
ATOM 1750 N N . PRO B 1 94 ? 8.367 -2.756 8.32 1 97.12 94 PRO B N 1
ATOM 1751 C CA . PRO B 1 94 ? 6.98 -3.172 8.117 1 97.12 94 PRO B CA 1
ATOM 1752 C C . PRO B 1 94 ? 6.703 -3.633 6.691 1 97.12 94 PRO B C 1
ATOM 1754 O O . PRO B 1 94 ? 7.422 -3.248 5.762 1 97.12 94 PRO B O 1
ATOM 1757 N N . SER B 1 95 ? 5.719 -4.492 6.531 1 98 95 SER B N 1
ATOM 1758 C CA . SER B 1 95 ? 5.332 -4.973 5.211 1 98 95 SER B CA 1
ATOM 1759 C C . SER B 1 95 ? 3.818 -5.117 5.094 1 98 95 SER B C 1
ATOM 1761 O O . SER B 1 95 ? 3.137 -5.379 6.09 1 98 95 SER B O 1
ATOM 1763 N N . LEU B 1 96 ? 3.33 -4.852 3.955 1 98.56 96 LEU B N 1
ATOM 1764 C CA . LEU B 1 96 ? 1.94 -5.125 3.605 1 98.56 96 LEU B CA 1
ATOM 1765 C C . LEU B 1 96 ? 1.812 -6.477 2.912 1 98.56 96 LEU B C 1
ATOM 1767 O O . LEU B 1 96 ? 2.463 -6.723 1.894 1 98.56 96 LEU B O 1
ATOM 1771 N N . HIS B 1 97 ? 1.04 -7.359 3.541 1 98.5 97 HIS B N 1
ATOM 1772 C CA . HIS B 1 97 ? 0.713 -8.641 2.92 1 98.5 97 HIS B CA 1
ATOM 1773 C C . HIS B 1 97 ? -0.631 -8.578 2.205 1 98.5 97 HIS B C 1
ATOM 1775 O O . HIS B 1 97 ? -1.655 -8.273 2.822 1 98.5 97 HIS B O 1
ATOM 1781 N N . MET B 1 98 ? -0.616 -8.805 0.945 1 98.31 98 MET B N 1
ATOM 1782 C CA . MET B 1 98 ? -1.811 -8.891 0.11 1 98.31 98 MET B CA 1
ATOM 1783 C C . MET B 1 98 ? -2.021 -10.312 -0.395 1 98.31 98 MET B C 1
ATOM 1785 O O . MET B 1 98 ? -1.184 -10.852 -1.122 1 98.31 98 MET B O 1
ATOM 1789 N N . THR B 1 99 ? -3.121 -10.898 -0.047 1 97.94 99 THR B N 1
ATOM 1790 C CA . THR B 1 99 ? -3.283 -12.328 -0.299 1 97.94 99 THR B CA 1
ATOM 1791 C C . THR B 1 99 ? -4.496 -12.586 -1.189 1 97.94 99 THR B C 1
ATOM 1793 O O . THR B 1 99 ? -5.586 -12.078 -0.925 1 97.94 99 THR B O 1
ATOM 1796 N N . ARG B 1 100 ? -4.312 -13.289 -2.254 1 97.5 100 ARG B N 1
ATOM 1797 C CA . ARG B 1 100 ? -5.402 -13.883 -3.027 1 97.5 100 ARG B CA 1
ATOM 1798 C C . ARG B 1 100 ? -5.672 -15.312 -2.584 1 97.5 100 ARG B C 1
ATOM 1800 O O . ARG B 1 100 ? -4.738 -16.094 -2.389 1 97.5 100 ARG B O 1
ATOM 1807 N N . LEU B 1 101 ? -6.922 -15.648 -2.475 1 97.06 101 LEU B N 1
ATOM 1808 C CA . LEU B 1 101 ? -7.316 -16.984 -2.031 1 97.06 101 LEU B CA 1
ATOM 1809 C C . LEU B 1 101 ? -7.988 -17.75 -3.162 1 97.06 101 LEU B C 1
ATOM 1811 O O . LEU B 1 101 ? -8.773 -17.188 -3.926 1 97.06 101 LEU B O 1
ATOM 1815 N N . TYR B 1 102 ? -7.637 -19.016 -3.254 1 96.38 102 TYR B N 1
ATOM 1816 C CA . TYR B 1 102 ? -8.18 -19.938 -4.258 1 96.38 102 TYR B CA 1
ATOM 1817 C C . TYR B 1 102 ? -8.789 -21.172 -3.598 1 96.38 102 TYR B C 1
ATOM 1819 O O . TYR B 1 102 ? -8.258 -21.688 -2.611 1 96.38 102 TYR B O 1
ATOM 1827 N N . ASP B 1 103 ? -9.867 -21.641 -4.191 1 96.12 103 ASP B N 1
ATOM 1828 C CA . ASP B 1 103 ? -10.469 -22.906 -3.748 1 96.12 103 ASP B CA 1
ATOM 1829 C C . ASP B 1 103 ? -9.852 -24.094 -4.484 1 96.12 103 ASP B C 1
ATOM 1831 O O . ASP B 1 103 ? -9.953 -25.234 -4.027 1 96.12 103 ASP B O 1
ATOM 1835 N N . ASP B 1 104 ? -9.195 -23.812 -5.566 1 95.81 104 ASP B N 1
ATOM 1836 C CA . ASP B 1 104 ? -8.727 -24.844 -6.488 1 95.81 104 ASP B CA 1
ATOM 1837 C C . ASP B 1 104 ? -7.254 -24.625 -6.844 1 95.81 104 ASP B C 1
ATOM 1839 O O . ASP B 1 104 ? -6.887 -23.578 -7.387 1 95.81 104 ASP B O 1
ATOM 1843 N N . ALA B 1 105 ? -6.477 -25.641 -6.582 1 96.12 105 ALA B N 1
ATOM 1844 C CA . ALA B 1 105 ? -5.039 -25.547 -6.824 1 96.12 105 ALA B CA 1
ATOM 1845 C C . ALA B 1 105 ? -4.742 -25.453 -8.32 1 96.12 105 ALA B C 1
ATOM 1847 O O . ALA B 1 105 ? -3.82 -24.734 -8.727 1 96.12 105 ALA B O 1
ATOM 1848 N N . ASP B 1 106 ? -5.492 -26.172 -9.086 1 97 106 ASP B N 1
ATOM 1849 C CA . ASP B 1 106 ? -5.258 -26.156 -10.531 1 97 106 ASP B CA 1
ATOM 1850 C C . ASP B 1 106 ? -5.527 -24.766 -11.109 1 97 106 ASP B C 1
ATOM 1852 O O . ASP B 1 106 ? -4.793 -24.297 -11.984 1 97 106 ASP B O 1
ATOM 1856 N N . LYS B 1 107 ? -6.574 -24.1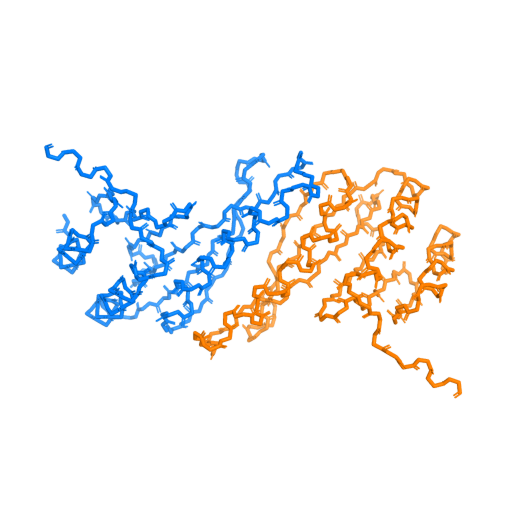72 -10.578 1 97.38 107 LYS B N 1
ATOM 1857 C CA . LYS B 1 107 ? -6.887 -22.828 -11.023 1 97.38 107 LYS B CA 1
ATOM 1858 C C . LYS B 1 107 ? -5.793 -21.844 -10.609 1 97.38 107 LYS B C 1
ATOM 1860 O O . LYS B 1 107 ? -5.398 -20.969 -11.391 1 97.38 107 LYS B O 1
ATOM 1865 N N . LEU B 1 108 ? -5.312 -21.953 -9.383 1 97.5 108 LEU B N 1
ATOM 1866 C CA . LEU B 1 108 ? -4.219 -21.109 -8.93 1 97.5 108 LEU B CA 1
ATOM 1867 C C . LEU B 1 108 ? -2.994 -21.266 -9.82 1 97.5 108 LEU B C 1
ATOM 1869 O O . LEU B 1 108 ? -2.4 -20.281 -10.25 1 97.5 108 LEU B O 1
ATOM 1873 N N . VAL B 1 109 ? -2.611 -22.484 -10.141 1 98 109 VAL B N 1
ATOM 1874 C CA . VAL B 1 109 ? -1.426 -22.75 -10.945 1 98 109 VAL B CA 1
ATOM 1875 C C . VAL B 1 109 ? -1.607 -22.172 -12.344 1 98 109 VAL B C 1
ATOM 1877 O O . VAL B 1 109 ? -0.681 -21.578 -12.898 1 98 109 VAL B O 1
ATOM 1880 N N . GLU B 1 110 ? -2.789 -22.359 -12.898 1 98.06 110 GLU B N 1
ATOM 1881 C CA . GLU B 1 110 ? -3.076 -21.812 -14.219 1 98.06 110 GLU B CA 1
ATOM 1882 C C . GLU B 1 110 ? -2.938 -20.297 -14.234 1 98.06 110 GLU B C 1
ATOM 1884 O O . GLU B 1 110 ? -2.271 -19.734 -15.109 1 98.06 110 GLU B O 1
ATOM 1889 N N . ASP B 1 111 ? -3.572 -19.672 -13.273 1 97.62 111 ASP B N 1
ATOM 1890 C CA . ASP B 1 111 ? -3.543 -18.219 -13.203 1 97.6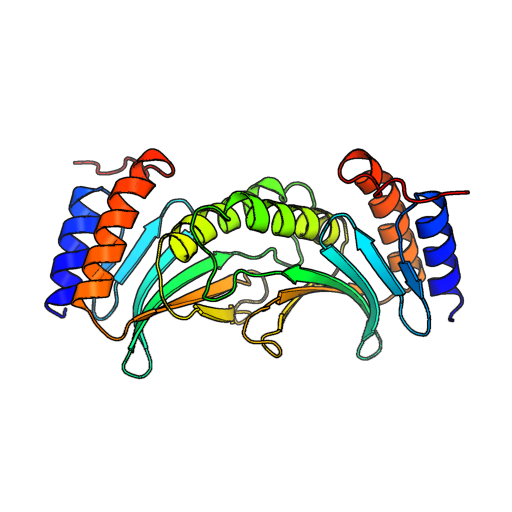2 111 ASP B CA 1
ATOM 1891 C C . ASP B 1 111 ? -2.127 -17.703 -12.945 1 97.62 111 ASP B C 1
ATOM 1893 O O . ASP B 1 111 ? -1.681 -16.75 -13.594 1 97.62 111 ASP B O 1
ATOM 1897 N N . MET B 1 112 ? -1.36 -18.328 -12.055 1 98.31 112 MET B N 1
ATOM 1898 C CA . MET B 1 112 ? 0.016 -17.953 -11.75 1 98.31 112 MET B CA 1
ATOM 1899 C C . MET B 1 112 ? 0.918 -18.156 -12.961 1 98.31 112 MET B C 1
ATOM 1901 O O . MET B 1 112 ? 1.795 -17.344 -13.242 1 98.31 112 MET B O 1
ATOM 1905 N N . SER B 1 113 ? 0.674 -19.219 -13.648 1 98.31 113 SER B N 1
ATOM 1906 C CA . SER B 1 113 ? 1.467 -19.5 -14.844 1 98.31 113 SER B CA 1
ATOM 1907 C C . SER B 1 113 ? 1.31 -18.391 -15.883 1 98.31 113 SER B C 1
ATOM 1909 O O . SER B 1 113 ? 2.301 -17.906 -16.422 1 98.31 113 SER B O 1
ATOM 1911 N N . ARG B 1 114 ? 0.05 -18.125 -16.125 1 97.88 114 ARG B N 1
ATOM 1912 C CA . ARG B 1 114 ? -0.233 -17.062 -17.062 1 97.88 114 ARG B CA 1
ATOM 1913 C C . ARG B 1 114 ? 0.387 -15.742 -16.609 1 97.88 114 ARG B C 1
ATOM 1915 O O . ARG B 1 114 ? 1.017 -15.039 -17.406 1 97.88 114 ARG B O 1
ATOM 1922 N N . LEU B 1 115 ? 0.241 -15.422 -15.383 1 98 115 LEU B N 1
ATOM 1923 C CA . LEU B 1 115 ? 0.724 -14.164 -14.812 1 98 115 LEU B CA 1
ATOM 1924 C C . LEU B 1 115 ? 2.244 -14.086 -14.891 1 98 115 LEU B C 1
ATOM 1926 O O . LEU B 1 115 ? 2.791 -13.07 -15.336 1 98 115 LEU B O 1
ATOM 1930 N N . LEU B 1 116 ? 2.936 -15.156 -14.5 1 98.19 116 LEU B N 1
ATOM 1931 C CA . LEU B 1 116 ? 4.395 -15.156 -14.461 1 98.19 116 LEU B CA 1
ATOM 1932 C C . LEU B 1 116 ? 4.969 -14.945 -15.859 1 98.19 116 LEU B C 1
ATOM 1934 O O . LEU B 1 116 ? 5.934 -14.195 -16.031 1 98.19 116 LEU B O 1
ATOM 1938 N N . ARG B 1 117 ? 4.383 -15.5 -16.828 1 97.25 117 ARG B N 1
ATOM 1939 C CA . ARG B 1 117 ? 4.855 -15.367 -18.203 1 97.25 117 ARG B CA 1
ATOM 1940 C C . ARG B 1 117 ? 4.668 -13.938 -18.703 1 97.25 117 ARG B C 1
ATOM 1942 O O . ARG B 1 117 ? 5.457 -13.453 -19.516 1 97.25 117 ARG B O 1
ATOM 1949 N N . LYS B 1 118 ? 3.637 -13.305 -18.203 1 96.38 118 LYS B N 1
ATOM 1950 C CA . LYS B 1 118 ? 3.418 -11.906 -18.562 1 96.38 118 LYS B CA 1
ATOM 1951 C C . LYS B 1 118 ? 4.367 -10.984 -17.797 1 96.38 118 LYS B C 1
ATOM 1953 O O . LYS B 1 118 ? 4.883 -10.016 -18.359 1 96.38 118 LYS B O 1
ATOM 1958 N N . LEU B 1 119 ? 4.602 -11.305 -16.547 1 96.94 119 LEU B N 1
ATOM 1959 C CA . LEU B 1 119 ? 5.355 -10.453 -15.641 1 96.94 119 LEU B CA 1
ATOM 1960 C C . LEU B 1 119 ? 6.812 -10.352 -16.078 1 96.94 119 LEU B C 1
ATOM 1962 O O . LEU B 1 119 ? 7.461 -9.328 -15.852 1 96.94 119 LEU B O 1
ATOM 1966 N N . VAL B 1 120 ? 7.328 -11.328 -16.734 1 96.19 120 VAL B N 1
ATOM 1967 C CA . VAL B 1 120 ? 8.734 -11.359 -17.125 1 96.19 120 VAL B CA 1
ATOM 1968 C C . VAL B 1 120 ? 9.031 -10.219 -18.094 1 96.19 120 VAL B C 1
ATOM 1970 O O . VAL B 1 120 ? 10.156 -9.719 -18.156 1 96.19 120 VAL B O 1
ATOM 1973 N N . GLU B 1 121 ? 8.008 -9.828 -18.812 1 93.88 121 GLU B N 1
ATOM 1974 C CA . GLU B 1 121 ? 8.172 -8.766 -19.797 1 93.88 121 GLU B CA 1
ATOM 1975 C C . GLU B 1 121 ? 8.32 -7.406 -19.125 1 93.88 121 GLU B C 1
ATOM 1977 O O . GLU B 1 121 ? 8.914 -6.488 -19.703 1 93.88 121 GLU B O 1
ATOM 1982 N N . VAL B 1 122 ? 7.805 -7.301 -17.891 1 93.5 122 VAL B N 1
ATOM 1983 C CA . VAL B 1 122 ? 7.746 -5.992 -17.25 1 93.5 122 VAL B CA 1
ATOM 1984 C C . VAL B 1 122 ? 8.68 -5.973 -16.031 1 93.5 122 VAL B C 1
ATOM 1986 O O . VAL B 1 122 ? 9.211 -4.922 -15.68 1 93.5 122 VAL B O 1
ATOM 1989 N N . ILE B 1 123 ? 8.852 -7.148 -15.406 1 95.5 123 ILE B N 1
ATOM 1990 C CA . ILE B 1 123 ? 9.766 -7.32 -14.281 1 95.5 123 ILE B CA 1
ATOM 1991 C C . ILE B 1 123 ? 10.695 -8.5 -14.547 1 95.5 123 ILE B C 1
ATOM 1993 O O . ILE B 1 123 ? 10.484 -9.602 -14.031 1 95.5 123 ILE B O 1
ATOM 1997 N N . PRO B 1 124 ? 11.719 -8.242 -15.273 1 94.88 124 PRO B N 1
ATOM 1998 C CA . PRO B 1 124 ? 12.594 -9.359 -15.648 1 94.88 124 PRO B CA 1
ATOM 1999 C C . PRO B 1 124 ? 13.336 -9.961 -14.461 1 94.88 124 PRO B C 1
ATOM 2001 O O . PRO B 1 124 ? 13.633 -9.258 -13.492 1 94.88 124 PRO B O 1
ATOM 2004 N N . PRO B 1 125 ? 13.547 -11.281 -14.516 1 93.75 125 PRO B N 1
ATOM 2005 C CA . PRO B 1 125 ? 14.328 -11.906 -13.445 1 93.75 125 PRO B CA 1
ATOM 2006 C C . PRO B 1 125 ? 15.766 -11.391 -13.398 1 93.75 125 PRO B C 1
ATOM 2008 O O . PRO B 1 125 ? 16.297 -10.938 -14.406 1 93.75 125 PRO B O 1
ATOM 2011 N N . SER B 1 126 ? 16.281 -11.234 -12.188 1 82.56 126 SER B N 1
ATOM 2012 C CA . SER B 1 126 ? 17.672 -10.797 -12.039 1 82.56 126 SER B CA 1
ATOM 2013 C C . SER B 1 126 ? 18.641 -11.828 -12.625 1 82.56 126 SER B C 1
ATOM 2015 O O . SER B 1 126 ? 18.344 -13.023 -12.633 1 82.56 126 SER B O 1
ATOM 2017 N N . GLY B 1 127 ? 19.266 -11.844 -13.852 1 63.16 127 GLY B N 1
ATOM 2018 C CA . GLY B 1 127 ? 20.219 -12.695 -14.555 1 63.16 127 GLY B CA 1
ATOM 2019 C C . GLY B 1 127 ? 20.938 -13.664 -13.641 1 63.16 127 GLY B C 1
ATOM 2020 O O . GLY B 1 127 ? 21.969 -14.227 -14.016 1 63.16 127 GLY B O 1
ATOM 2021 N N . GLY B 1 128 ? 20.672 -14.055 -12.578 1 45.31 128 GLY B N 1
ATOM 2022 C CA . GLY B 1 128 ? 21.703 -14.922 -12.023 1 45.31 128 GLY B CA 1
ATOM 2023 C C . GLY B 1 128 ? 21.703 -16.312 -12.641 1 45.31 128 GLY B C 1
ATOM 2024 O O . GLY B 1 128 ? 22.266 -17.25 -12.07 1 45.31 128 GLY B O 1
ATOM 2025 N N . VAL B 1 129 ? 21.062 -16.766 -13.68 1 41.22 129 VAL B N 1
ATOM 2026 C CA . VAL B 1 129 ? 21.484 -18.156 -13.797 1 41.22 129 VAL B CA 1
ATOM 2027 C C . VAL B 1 129 ? 22.953 -18.219 -14.188 1 41.22 129 VAL B C 1
ATOM 2029 O O . VAL B 1 129 ? 23.344 -17.781 -15.273 1 41.22 129 VAL B O 1
ATOM 2032 N N . GLU B 1 130 ? 23.953 -17.844 -13.352 1 34.06 130 GLU B N 1
ATOM 2033 C CA . GLU B 1 130 ? 25.234 -18.422 -13.727 1 34.06 130 GLU B CA 1
ATOM 2034 C C . GLU B 1 130 ? 25.125 -19.938 -13.883 1 34.06 130 GLU B C 1
ATOM 2036 O O . GLU B 1 130 ? 24.812 -20.656 -12.922 1 34.06 130 GLU B O 1
ATOM 2041 N N . GLY B 1 131 ? 24.688 -20.453 -14.984 1 24.86 131 GLY B N 1
ATOM 2042 C CA . GLY B 1 131 ? 25.406 -21.641 -15.422 1 24.86 131 GLY B CA 1
ATOM 2043 C C . GLY B 1 131 ? 26.906 -21.391 -15.57 1 24.86 131 GLY B C 1
ATOM 2044 O O . GLY B 1 131 ? 27.328 -20.266 -15.781 1 24.86 131 GLY B O 1
#

Nearest PDB structures (foldseek):
  1sqe-assembly1_A  TM=5.590E-01  e=1.440E-01  Staphylococcus aureus
  1tyq-assembly1_D  TM=3.744E-01  e=8.134E-02  Bos taurus
  2p9p-assembly1_D  TM=3.858E-01  e=9.653E-02  Bos taurus
  7ebb-assembly1_A  TM=3.614E-01  e=1.412E+00  Homo sapiens
  8ddj-assembly1_A  TM=2.188E-01  e=8.448E-01  Escherichia coli K-12

Foldseek 3Di:
DDPLVVLLVVLLVVQPWDWDDDQWIWTDFPPWIWIWHDDPLWTKIKIKQWDAAPPDDPVCVVVSVVSVVLSCLQQVLDDADWDWDWDCVPRRTIIIIIMHTHRDSVNVSVSSSVSSNVSCVVGNHDPPPPD/DDPLVVLLVVLLVVQPWDWDDDQKIWTDFPPWIWIWHDDPLWTKIKIKQWDAAPPDDPVCVVVSVVSVVLSCLQLVLDDADWDWDWDCVPRRTIIIIIMHTHRDSVNVSVSSSVSSNVSCVVGNHDPPPPD